Protein AF-A0A536HFQ2-F1 (afdb_monomer_lite)

Secondary structure (DSSP, 8-state):
-----------------HHHHHHSHHHHHHHHIIIIISTT-SB-TTT--B-TTTEEEEESS-HHHHHHTT-GGGGT-GGGEEEEE-STTS--HIIIIISTT-TTEE-TTHHHHTTTTTTT--HHHHHHS-HHHHHHHHSSEESS--HHHHHHHHHHHHHHH-SPPSS-HHHHHHHHHHHHHHHTT-S------

Structure (mmCIF, N/CA/C/O backbone):
data_AF-A0A536HFQ2-F1
#
_entry.id   AF-A0A536HFQ2-F1
#
loop_
_atom_site.group_PDB
_atom_site.id
_atom_site.type_symbol
_atom_site.label_atom_id
_atom_site.label_alt_id
_atom_site.label_comp_id
_atom_site.label_asym_id
_atom_site.label_entity_id
_atom_site.label_seq_id
_atom_site.pdbx_PDB_ins_code
_atom_site.Cartn_x
_atom_site.Cartn_y
_atom_site.Cartn_z
_atom_site.occupancy
_atom_site.B_iso_or_equiv
_atom_site.auth_seq_id
_atom_site.auth_comp_id
_atom_site.auth_asym_id
_atom_site.auth_atom_id
_atom_site.pdbx_PDB_model_num
ATOM 1 N N . MET A 1 1 ? -32.118 34.134 37.165 1.00 41.47 1 MET A N 1
ATOM 2 C CA . MET A 1 1 ? -32.201 33.467 35.851 1.00 41.47 1 MET A CA 1
ATOM 3 C C . MET A 1 1 ? -30.807 33.486 35.253 1.00 41.47 1 MET A C 1
ATOM 5 O O . MET A 1 1 ? -30.397 34.515 34.742 1.00 41.47 1 MET A O 1
ATOM 9 N N . MET A 1 2 ? -30.048 32.407 35.425 1.00 31.78 2 MET A N 1
ATOM 10 C CA . MET A 1 2 ? -28.782 32.203 34.721 1.00 31.78 2 MET A CA 1
ATOM 11 C C . MET A 1 2 ? -29.013 31.012 33.802 1.00 31.78 2 MET A C 1
ATOM 13 O O . MET A 1 2 ? -29.390 29.940 34.273 1.00 31.78 2 MET A O 1
ATOM 17 N N . GLN A 1 3 ? -28.930 31.268 32.500 1.00 33.75 3 GLN A N 1
ATOM 18 C CA . GLN A 1 3 ? -29.026 30.244 31.471 1.00 33.75 3 GLN A CA 1
ATOM 19 C C . GLN A 1 3 ? -27.842 29.293 31.644 1.00 33.75 3 GLN A C 1
ATOM 21 O O . GLN A 1 3 ? -26.706 29.726 31.818 1.00 33.75 3 GLN A O 1
ATOM 26 N N . GLN A 1 4 ? -28.151 28.002 31.681 1.00 29.42 4 GLN A N 1
ATOM 27 C CA . GLN A 1 4 ? -27.173 26.934 31.609 1.00 29.42 4 GLN A CA 1
ATOM 28 C C . GLN A 1 4 ? -26.787 26.794 30.139 1.00 29.42 4 GLN A C 1
ATOM 30 O O . GLN A 1 4 ? -27.598 26.331 29.338 1.00 29.42 4 GLN A O 1
ATOM 35 N N . ASP A 1 5 ? -25.571 27.209 29.792 1.00 29.14 5 ASP A N 1
ATOM 36 C CA . ASP A 1 5 ? -24.943 26.770 28.553 1.00 29.14 5 ASP A CA 1
ATOM 37 C C . ASP A 1 5 ? -24.663 25.273 28.689 1.00 29.14 5 ASP A C 1
ATOM 39 O O . ASP A 1 5 ? -23.811 24.824 29.460 1.00 29.14 5 ASP A O 1
ATOM 43 N N . VAL A 1 6 ? -25.455 24.488 27.966 1.00 34.44 6 VAL A N 1
ATOM 44 C CA . VAL A 1 6 ? -25.192 23.080 27.701 1.00 34.44 6 VAL A CA 1
ATOM 45 C C . VAL A 1 6 ? -23.919 23.005 26.865 1.00 34.44 6 VAL A C 1
ATOM 47 O O . VAL A 1 6 ? -23.933 23.248 25.661 1.00 34.44 6 VAL A O 1
ATOM 50 N N . GLY A 1 7 ? -22.803 22.714 27.534 1.00 26.27 7 GLY A N 1
ATOM 51 C CA . GLY A 1 7 ? -21.534 22.417 26.886 1.00 26.27 7 GLY A CA 1
ATOM 52 C C . GLY A 1 7 ? -21.744 21.355 25.812 1.00 26.27 7 GLY A C 1
ATOM 53 O O . GLY A 1 7 ? -22.148 20.230 26.108 1.00 26.27 7 GLY A O 1
ATOM 54 N N . SER A 1 8 ? -21.504 21.754 24.564 1.00 32.28 8 SER A N 1
ATOM 55 C CA . SER A 1 8 ? -21.368 20.848 23.430 1.00 32.28 8 SER A CA 1
ATOM 56 C C . SER A 1 8 ? -20.369 19.757 23.819 1.00 32.28 8 SER A C 1
ATOM 58 O O . SER A 1 8 ? -19.316 20.104 24.362 1.00 32.28 8 SER A O 1
ATOM 60 N N . PRO A 1 9 ? -20.665 18.464 23.599 1.00 34.16 9 PRO A N 1
ATOM 61 C CA . PRO A 1 9 ? -19.701 17.423 23.893 1.00 34.16 9 PRO A CA 1
ATOM 62 C C . PRO A 1 9 ? -18.449 17.702 23.071 1.00 34.16 9 PRO A C 1
ATOM 64 O O . PRO A 1 9 ? -18.501 17.823 21.845 1.00 34.16 9 PRO A O 1
ATOM 67 N N . ASP A 1 10 ? -17.351 17.855 23.797 1.00 38.34 10 ASP A N 1
ATOM 68 C CA . ASP A 1 10 ? -15.988 17.883 23.307 1.00 38.34 10 ASP A CA 1
ATOM 69 C C . ASP A 1 10 ? -15.744 16.537 22.608 1.00 38.34 10 ASP A C 1
ATOM 71 O O . ASP A 1 10 ? -15.365 15.534 23.218 1.00 38.34 10 ASP A O 1
ATOM 75 N N . ALA A 1 11 ? -16.119 16.466 21.330 1.00 34.16 11 ALA A N 1
ATOM 76 C CA . ALA A 1 11 ? -15.788 15.361 20.454 1.00 34.16 11 ALA A CA 1
ATOM 77 C C . ALA A 1 11 ? -14.288 15.476 20.204 1.00 34.16 11 ALA A C 1
ATOM 79 O O . ALA A 1 11 ? -13.867 16.183 19.291 1.00 34.16 11 ALA A O 1
ATOM 80 N N . GLY A 1 12 ? -13.507 14.857 21.095 1.00 32.22 12 GLY A N 1
ATOM 81 C CA . GLY A 1 12 ? -12.053 14.900 21.105 1.00 32.22 12 GLY A CA 1
ATOM 82 C C . GLY A 1 12 ? -11.495 14.771 19.695 1.00 32.22 12 GLY A C 1
ATOM 83 O O . GLY A 1 12 ? -11.539 13.704 19.086 1.00 32.22 12 GLY A O 1
ATOM 84 N N . THR A 1 13 ? -10.971 15.880 19.184 1.00 32.81 13 THR A N 1
ATOM 85 C CA . THR A 1 13 ? -10.345 16.014 17.870 1.00 32.81 13 THR A CA 1
ATOM 86 C C . THR A 1 13 ? -8.947 15.402 17.879 1.00 32.81 13 THR A C 1
ATOM 88 O O . THR A 1 13 ? -7.997 16.008 17.394 1.00 32.81 13 THR A O 1
ATOM 91 N N . GLY A 1 14 ? -8.809 14.188 18.425 1.00 39.34 14 GLY A N 1
ATOM 92 C CA . GLY A 1 14 ? -7.596 13.369 18.384 1.00 39.34 14 GLY A CA 1
ATOM 93 C C . GLY A 1 14 ? -7.290 12.897 16.962 1.00 39.34 14 GLY A C 1
ATOM 94 O O . GLY A 1 14 ? -7.185 11.705 16.702 1.00 39.34 14 GLY A O 1
ATOM 95 N N . VAL A 1 15 ? -7.211 13.838 16.027 1.00 44.44 15 VAL A N 1
ATOM 96 C CA . VAL A 1 15 ? -6.838 13.638 14.641 1.00 44.44 15 VAL A CA 1
ATOM 97 C C . VAL A 1 15 ? -5.323 13.714 14.631 1.00 44.44 15 VAL A C 1
ATOM 99 O O . VAL A 1 15 ? -4.728 14.785 14.538 1.00 44.44 15 VAL A O 1
ATOM 102 N N . VAL A 1 16 ? -4.692 12.562 14.823 1.00 55.19 16 VAL A N 1
ATOM 103 C CA . VAL A 1 16 ? -3.309 12.377 14.393 1.00 55.19 16 VAL A CA 1
ATOM 104 C C . VAL A 1 16 ? -3.245 12.771 12.914 1.00 55.19 16 VAL A C 1
ATOM 106 O O . VAL A 1 16 ? -3.957 12.207 12.092 1.00 55.19 16 VAL A O 1
ATOM 109 N N . ASP A 1 17 ? -2.473 13.799 12.563 1.00 71.12 17 ASP A N 1
ATOM 110 C CA . ASP A 1 17 ? -2.225 14.073 11.146 1.00 71.12 17 ASP A CA 1
ATOM 111 C C . ASP A 1 17 ? -1.386 12.933 10.531 1.00 71.12 17 ASP A C 1
ATOM 113 O O . ASP A 1 17 ? -0.717 12.178 11.243 1.00 71.12 17 ASP A O 1
ATOM 117 N N . ALA A 1 18 ? -1.445 12.762 9.207 1.00 73.81 18 ALA A N 1
ATOM 118 C CA . ALA A 1 18 ? -0.786 11.648 8.516 1.00 73.81 18 ALA A CA 1
ATOM 119 C C . ALA A 1 18 ? 0.722 11.561 8.814 1.00 73.81 18 ALA A C 1
ATOM 121 O O . ALA A 1 18 ? 1.253 10.471 9.037 1.00 73.81 18 ALA A O 1
ATOM 122 N N . ALA A 1 19 ? 1.400 12.710 8.884 1.00 73.56 19 ALA A N 1
ATOM 123 C CA . ALA A 1 19 ? 2.824 12.783 9.194 1.00 73.56 19 ALA A CA 1
ATOM 124 C C . ALA A 1 19 ? 3.114 12.332 10.636 1.00 73.56 19 ALA A C 1
ATOM 126 O O . ALA A 1 19 ? 4.048 11.564 10.873 1.00 73.56 19 ALA A O 1
ATOM 127 N N . ASN A 1 20 ? 2.280 12.751 11.587 1.00 78.00 20 ASN A N 1
ATOM 128 C CA . ASN A 1 20 ? 2.349 12.355 12.987 1.00 78.00 20 ASN A CA 1
ATOM 129 C C . ASN A 1 20 ? 2.050 10.866 13.167 1.00 78.00 20 ASN A C 1
ATOM 131 O O . ASN A 1 20 ? 2.712 10.215 13.974 1.00 78.00 20 ASN A O 1
ATOM 135 N N . PHE A 1 21 ? 1.118 10.296 12.394 1.00 81.81 21 PHE A N 1
ATOM 136 C CA . PHE A 1 21 ? 0.866 8.857 12.418 1.00 81.81 21 PHE A CA 1
ATOM 137 C C . PHE A 1 21 ? 2.106 8.059 11.998 1.00 81.81 21 PHE A C 1
ATOM 139 O O . PHE A 1 21 ? 2.538 7.192 12.759 1.00 81.81 21 PHE A O 1
ATOM 146 N N . HIS A 1 22 ? 2.725 8.384 10.857 1.00 78.69 22 HIS A N 1
ATOM 147 C CA . HIS A 1 22 ? 3.926 7.689 10.370 1.00 78.69 22 HIS A CA 1
ATOM 148 C C . HIS A 1 22 ? 5.117 7.771 11.336 1.00 78.69 22 HIS A C 1
ATOM 150 O O . HIS A 1 22 ? 5.945 6.866 11.377 1.00 78.69 22 HIS A O 1
ATOM 156 N N . GLN A 1 23 ? 5.209 8.834 12.136 1.00 80.31 23 GLN A N 1
ATOM 157 C CA . GLN A 1 23 ? 6.264 8.988 13.144 1.00 80.31 23 GLN A CA 1
ATOM 158 C C . GLN A 1 23 ? 5.906 8.356 14.500 1.00 80.31 23 GLN A C 1
ATOM 160 O O . GLN A 1 23 ? 6.762 8.253 15.379 1.00 80.31 23 GLN A O 1
ATOM 165 N N . SER A 1 24 ? 4.657 7.930 14.695 1.00 83.81 24 SER A N 1
ATOM 166 C CA . SER A 1 24 ? 4.165 7.429 15.978 1.00 83.81 24 SER A CA 1
ATOM 167 C C . SER A 1 24 ? 4.589 5.985 16.268 1.00 83.81 24 SER A C 1
ATOM 169 O O . SER A 1 24 ? 4.863 5.185 15.372 1.00 83.81 24 SER A O 1
ATOM 171 N N . ASN A 1 25 ? 4.549 5.602 17.547 1.00 86.69 25 ASN A N 1
ATOM 172 C CA . ASN A 1 25 ? 4.734 4.207 17.966 1.00 86.69 25 ASN A CA 1
ATOM 173 C C . ASN A 1 25 ? 3.672 3.260 17.377 1.00 86.69 25 ASN A C 1
ATOM 175 O O . ASN A 1 25 ? 3.951 2.075 17.211 1.00 86.69 25 ASN A O 1
ATOM 179 N N . GLN A 1 26 ? 2.475 3.765 17.056 1.00 89.38 26 GLN A N 1
ATOM 180 C CA . GLN A 1 26 ? 1.408 2.954 16.465 1.00 89.38 26 GLN A CA 1
ATOM 181 C C . GLN A 1 26 ? 1.799 2.473 15.066 1.00 89.38 26 GLN A C 1
ATOM 183 O O . GLN A 1 26 ? 1.593 1.303 14.758 1.00 89.38 26 GLN A O 1
ATOM 188 N N . TRP A 1 27 ? 2.409 3.333 14.240 1.00 93.19 27 TRP A N 1
ATOM 189 C CA . TRP A 1 27 ? 2.866 2.923 12.911 1.00 93.19 27 TRP A CA 1
ATOM 190 C C . TRP A 1 27 ? 3.927 1.825 12.992 1.00 93.19 27 TRP A C 1
ATOM 192 O O . TRP A 1 27 ? 3.773 0.785 12.359 1.00 93.19 27 TRP A O 1
ATOM 202 N N . HIS A 1 28 ? 4.948 2.015 13.831 1.00 93.31 28 HIS A N 1
ATOM 203 C CA . HIS A 1 28 ? 6.005 1.018 14.019 1.00 93.31 28 HIS A CA 1
ATOM 204 C C . HIS A 1 28 ? 5.440 -0.339 14.465 1.00 93.31 28 HIS A C 1
ATOM 206 O O . HIS A 1 28 ? 5.913 -1.388 14.029 1.00 93.31 28 HIS A O 1
ATOM 212 N N . GLU A 1 29 ? 4.411 -0.340 15.319 1.00 94.69 29 GLU A N 1
ATOM 213 C CA . GLU A 1 29 ? 3.730 -1.572 15.710 1.00 94.69 29 GLU A CA 1
ATOM 214 C C . GLU A 1 29 ? 2.957 -2.205 14.544 1.00 94.69 29 GLU A C 1
ATOM 216 O O . GLU A 1 29 ? 3.048 -3.413 14.333 1.00 94.69 29 GLU A O 1
ATOM 221 N N . VAL A 1 30 ? 2.200 -1.413 13.786 1.00 95.75 30 VAL A N 1
ATOM 222 C CA . VAL A 1 30 ? 1.402 -1.887 12.646 1.00 95.75 30 VAL A CA 1
ATOM 223 C C . VAL A 1 30 ? 2.295 -2.474 11.555 1.00 95.75 30 VAL A C 1
ATOM 225 O O . VAL A 1 30 ? 2.030 -3.580 11.082 1.00 95.75 30 VAL A O 1
ATOM 228 N N . GLU A 1 31 ? 3.377 -1.778 11.208 1.00 95.44 31 GLU A N 1
ATOM 229 C CA . GLU A 1 31 ? 4.396 -2.246 10.270 1.00 95.44 31 GLU A CA 1
ATOM 230 C C . GLU A 1 31 ? 5.006 -3.570 10.740 1.00 95.44 31 GLU A C 1
ATOM 232 O O . GLU A 1 31 ? 5.046 -4.540 9.981 1.00 95.44 31 GLU A O 1
ATOM 237 N N . TYR A 1 32 ? 5.407 -3.647 12.014 1.00 94.81 32 TYR A N 1
ATOM 238 C CA . TYR A 1 32 ? 5.958 -4.867 12.596 1.00 94.81 32 TYR A CA 1
ATOM 239 C C . TYR A 1 32 ? 4.963 -6.034 12.541 1.00 94.81 32 TYR A C 1
ATOM 241 O O . TYR A 1 32 ? 5.318 -7.138 12.125 1.00 94.81 32 TYR A O 1
ATOM 249 N N . LEU A 1 33 ? 3.706 -5.807 12.936 1.00 95.44 33 LEU A N 1
ATOM 250 C CA . LEU A 1 33 ? 2.663 -6.832 12.892 1.00 95.44 33 LEU A CA 1
ATOM 251 C C . LEU A 1 33 ? 2.436 -7.330 11.462 1.00 95.44 33 LEU A C 1
ATOM 253 O O . LEU A 1 33 ? 2.347 -8.543 11.260 1.00 95.44 33 LEU A O 1
ATOM 257 N N . TYR A 1 34 ? 2.378 -6.422 10.486 1.00 95.81 34 TYR A N 1
ATOM 258 C CA . TYR A 1 34 ? 2.151 -6.766 9.086 1.00 95.81 34 TYR A CA 1
ATOM 259 C C . TYR A 1 34 ? 3.332 -7.534 8.481 1.00 95.81 34 TYR A C 1
ATOM 261 O O . TYR A 1 34 ? 3.130 -8.630 7.973 1.00 95.81 34 TYR A O 1
ATOM 269 N N . LEU A 1 35 ? 4.559 -7.010 8.563 1.00 94.94 35 LEU A N 1
ATOM 270 C CA . LEU A 1 35 ? 5.721 -7.610 7.895 1.00 94.94 35 LEU A CA 1
ATOM 271 C C . LEU A 1 35 ? 6.285 -8.836 8.615 1.00 94.94 35 LEU A C 1
ATOM 273 O O . LEU A 1 35 ? 6.935 -9.660 7.979 1.00 94.94 35 LEU A O 1
ATOM 277 N N . HIS A 1 36 ? 6.123 -8.939 9.938 1.00 92.44 36 HIS A N 1
ATOM 278 C CA . HIS A 1 36 ? 6.890 -9.908 10.733 1.00 92.44 36 HIS A CA 1
ATOM 279 C C . HIS A 1 36 ? 6.046 -10.884 11.545 1.00 92.44 36 HIS A C 1
ATOM 281 O O . HIS A 1 36 ? 6.582 -11.883 12.029 1.00 92.44 36 HIS A O 1
ATOM 287 N N . VAL A 1 37 ? 4.748 -10.626 11.715 1.00 91.31 37 VAL A N 1
ATOM 288 C CA . VAL A 1 37 ? 3.874 -11.501 12.511 1.00 91.31 37 VAL A CA 1
ATOM 289 C C . VAL A 1 37 ? 2.758 -12.109 11.666 1.00 91.31 37 VAL A C 1
ATOM 291 O O . VAL A 1 37 ? 2.415 -13.281 11.846 1.00 91.31 37 VAL A O 1
ATOM 294 N N . MET A 1 38 ? 2.196 -11.353 10.724 1.00 91.06 38 MET A N 1
ATOM 295 C CA . MET A 1 38 ? 1.303 -11.906 9.713 1.00 91.06 38 MET A CA 1
ATOM 296 C C . MET A 1 38 ? 2.096 -12.772 8.726 1.00 91.06 38 MET A C 1
ATOM 298 O O . MET A 1 38 ? 3.216 -12.448 8.343 1.00 91.06 38 MET A O 1
ATOM 302 N N . LYS A 1 39 ? 1.517 -13.910 8.330 1.00 86.62 39 LYS A N 1
ATOM 303 C CA . LYS A 1 39 ? 2.146 -14.815 7.359 1.00 86.62 39 LYS A CA 1
ATOM 304 C C . LYS A 1 39 ? 2.128 -14.192 5.966 1.00 86.62 39 LYS A C 1
ATOM 306 O O . LYS A 1 39 ? 1.169 -13.509 5.631 1.00 86.62 39 LYS A O 1
ATOM 311 N N . ASP A 1 40 ? 3.138 -14.515 5.164 1.00 89.06 40 ASP A N 1
ATOM 312 C CA . ASP A 1 40 ? 3.201 -14.212 3.730 1.00 89.06 40 ASP A CA 1
ATOM 313 C C . ASP A 1 40 ? 3.283 -12.711 3.375 1.00 89.06 40 ASP A C 1
ATOM 315 O O . ASP A 1 40 ? 2.792 -12.294 2.324 1.00 89.06 40 ASP A O 1
ATOM 319 N N . HIS A 1 41 ? 3.940 -11.909 4.222 1.00 93.56 41 HIS A N 1
ATOM 320 C CA . HIS A 1 41 ? 4.134 -10.464 4.016 1.00 93.56 41 HIS A CA 1
ATOM 321 C C . HIS A 1 41 ? 5.591 -9.985 4.177 1.00 93.56 41 HIS A C 1
ATOM 323 O O . HIS A 1 41 ? 5.875 -8.808 3.966 1.00 93.56 41 HIS A O 1
ATOM 329 N N . ASP A 1 42 ? 6.534 -10.873 4.496 1.00 94.56 42 ASP A N 1
ATOM 330 C CA . ASP A 1 42 ? 7.958 -10.565 4.722 1.00 94.56 42 ASP A CA 1
ATOM 331 C C . ASP A 1 42 ? 8.795 -10.499 3.427 1.00 94.56 42 ASP A C 1
ATOM 333 O O . ASP A 1 42 ? 10.031 -10.538 3.447 1.00 94.56 42 ASP A O 1
ATOM 337 N N . TYR A 1 43 ? 8.122 -10.380 2.283 1.00 96.44 43 TYR A N 1
ATOM 338 C CA . TYR A 1 43 ? 8.720 -10.296 0.958 1.00 96.44 43 TYR A CA 1
ATOM 339 C C . TYR A 1 43 ? 8.045 -9.219 0.111 1.00 96.44 43 TYR A C 1
ATOM 341 O O . TYR A 1 43 ? 6.875 -8.887 0.299 1.00 96.44 43 TYR A O 1
ATOM 349 N N . CYS A 1 44 ? 8.764 -8.695 -0.877 1.00 97.12 44 CYS A N 1
ATOM 350 C CA . CYS A 1 44 ? 8.183 -7.823 -1.886 1.00 97.12 44 CYS A CA 1
ATOM 351 C C . CYS A 1 44 ? 7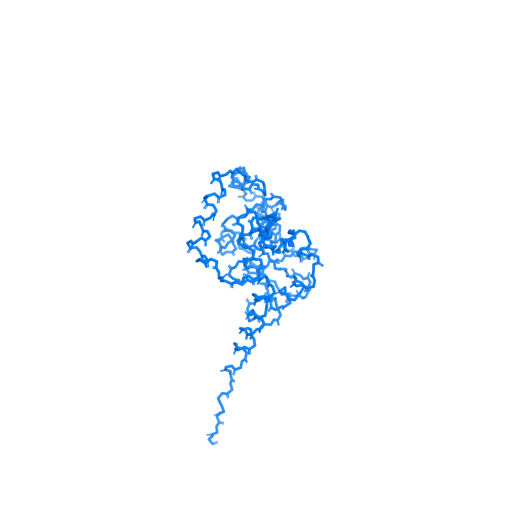.284 -8.623 -2.830 1.00 97.12 44 CYS A C 1
ATOM 353 O O . CYS A 1 44 ? 7.772 -9.479 -3.567 1.00 97.12 44 CYS A O 1
ATOM 355 N N . VAL A 1 45 ? 5.995 -8.294 -2.897 1.00 96.31 45 VAL A N 1
ATOM 356 C CA . VAL A 1 45 ? 5.034 -9.036 -3.733 1.00 96.31 45 VAL A CA 1
ATOM 357 C C . VAL A 1 45 ? 5.331 -8.977 -5.238 1.00 96.31 45 VAL A C 1
ATOM 359 O O . VAL A 1 45 ? 4.888 -9.844 -5.988 1.00 96.31 45 VAL A O 1
ATOM 362 N N . ALA A 1 46 ? 6.088 -7.974 -5.692 1.00 95.69 46 ALA A N 1
ATOM 363 C CA . ALA A 1 46 ? 6.411 -7.785 -7.104 1.00 95.69 46 ALA A CA 1
ATOM 364 C C . ALA A 1 46 ? 7.599 -8.640 -7.576 1.00 95.69 46 ALA A C 1
ATOM 366 O O . ALA A 1 46 ? 7.642 -9.039 -8.739 1.00 95.69 46 ALA A O 1
ATOM 367 N N . CYS A 1 47 ? 8.573 -8.929 -6.706 1.00 95.56 47 CYS A N 1
ATOM 368 C CA . CYS A 1 47 ? 9.806 -9.635 -7.089 1.00 95.56 47 CYS A CA 1
ATOM 369 C C . CYS A 1 47 ? 10.234 -10.761 -6.143 1.00 95.56 47 CYS A C 1
ATOM 371 O O . CYS A 1 47 ? 11.249 -11.405 -6.390 1.00 95.56 47 CYS A O 1
ATOM 373 N N . ASN A 1 48 ? 9.460 -11.024 -5.091 1.00 95.62 48 ASN A N 1
ATOM 374 C CA . ASN A 1 48 ? 9.742 -11.998 -4.036 1.00 95.62 48 ASN A CA 1
ATOM 375 C C . ASN A 1 48 ? 11.029 -11.730 -3.238 1.00 95.62 48 ASN A C 1
ATOM 377 O O . ASN A 1 48 ? 11.517 -12.627 -2.554 1.00 95.62 48 ASN A O 1
ATOM 381 N N . LEU A 1 49 ? 11.590 -10.516 -3.308 1.00 95.81 49 LEU A N 1
ATOM 382 C CA . LEU A 1 49 ? 12.744 -10.144 -2.491 1.00 95.81 49 LEU A CA 1
ATOM 383 C C . LEU A 1 49 ? 12.368 -10.217 -1.009 1.00 95.81 49 LEU A C 1
ATOM 385 O O . LEU A 1 49 ? 11.431 -9.546 -0.588 1.00 95.81 49 LEU A O 1
ATOM 389 N N . THR A 1 50 ? 13.129 -10.981 -0.233 1.00 94.62 50 THR A N 1
ATOM 390 C CA . THR A 1 50 ? 13.040 -11.045 1.231 1.00 94.62 50 THR A CA 1
ATOM 391 C C . THR A 1 50 ? 14.206 -10.301 1.862 1.00 94.62 50 THR A C 1
ATOM 393 O O . THR A 1 50 ? 15.312 -10.305 1.319 1.00 94.62 50 THR A O 1
ATOM 396 N N . GLY A 1 51 ? 14.011 -9.774 3.062 1.00 88.00 51 GLY A N 1
ATOM 397 C CA . GLY A 1 51 ? 15.107 -9.256 3.870 1.00 88.00 51 GLY A CA 1
ATOM 398 C C . GLY A 1 51 ? 14.645 -8.154 4.797 1.00 88.00 51 GLY A C 1
ATOM 399 O O . GLY A 1 51 ? 13.843 -7.300 4.417 1.00 88.00 51 GLY A O 1
ATOM 400 N N . LYS A 1 52 ? 15.182 -8.170 6.017 1.00 83.31 52 LYS A N 1
ATOM 401 C CA . LYS A 1 52 ? 14.964 -7.084 6.965 1.00 83.31 52 LYS A CA 1
ATOM 402 C C . LYS A 1 52 ? 15.467 -5.777 6.345 1.00 83.31 52 LYS A C 1
ATOM 404 O O .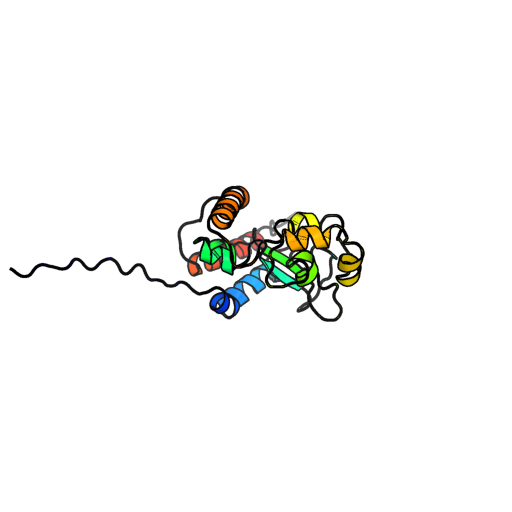 LYS A 1 52 ? 16.529 -5.771 5.728 1.00 83.31 52 LYS A O 1
ATOM 409 N N . ASP A 1 53 ? 14.682 -4.715 6.482 1.00 87.56 53 ASP A N 1
ATOM 410 C CA . ASP A 1 53 ? 14.972 -3.367 5.976 1.00 87.56 53 ASP A CA 1
ATOM 411 C C . ASP A 1 53 ? 14.988 -3.228 4.434 1.00 87.56 53 ASP A C 1
ATOM 413 O O . ASP A 1 53 ? 15.167 -2.124 3.927 1.00 87.56 53 ASP A O 1
ATOM 417 N N . LEU A 1 54 ? 14.759 -4.313 3.677 1.00 94.50 54 LEU A N 1
ATOM 418 C CA . LEU A 1 54 ? 14.626 -4.281 2.209 1.00 94.50 54 LEU A CA 1
ATOM 419 C C . LEU A 1 54 ? 13.170 -4.229 1.744 1.00 94.50 54 LEU A C 1
ATOM 421 O O . LEU A 1 54 ? 12.904 -3.843 0.607 1.00 94.50 54 LEU A O 1
ATOM 425 N N . VAL A 1 55 ? 12.245 -4.664 2.600 1.00 97.06 55 VAL A N 1
ATOM 426 C CA . VAL A 1 55 ? 10.804 -4.724 2.349 1.00 97.06 55 VAL A CA 1
ATOM 427 C C . VAL A 1 55 ? 10.113 -3.754 3.295 1.00 97.06 55 VAL A C 1
ATOM 429 O O . VAL A 1 55 ? 10.391 -3.754 4.491 1.00 97.06 55 VAL A O 1
ATOM 432 N N . GLN A 1 56 ? 9.214 -2.945 2.750 1.00 95.50 56 GLN A N 1
ATOM 433 C CA . GLN A 1 56 ? 8.430 -1.952 3.470 1.00 95.50 56 GLN A CA 1
ATOM 434 C C . GLN A 1 56 ? 6.940 -2.179 3.238 1.00 95.50 56 GLN A C 1
ATOM 436 O O . GLN A 1 56 ? 6.530 -2.771 2.234 1.00 95.50 56 GLN A O 1
ATOM 441 N N . VAL A 1 57 ? 6.127 -1.674 4.162 1.00 96.38 57 VAL A N 1
ATOM 442 C CA . VAL A 1 57 ? 4.680 -1.585 3.968 1.00 96.38 57 VAL A CA 1
ATOM 443 C C . VAL A 1 57 ? 4.364 -0.347 3.141 1.00 96.38 57 VAL A C 1
ATOM 445 O O . VAL A 1 57 ? 4.695 0.770 3.528 1.00 96.38 57 VAL A O 1
ATOM 448 N N . HIS A 1 58 ? 3.681 -0.553 2.023 1.00 96.38 58 HIS A N 1
ATOM 449 C CA . HIS A 1 58 ? 3.054 0.500 1.242 1.00 96.38 58 HIS A CA 1
ATOM 450 C C . HIS A 1 58 ? 1.547 0.489 1.501 1.00 96.38 58 HIS A C 1
ATOM 452 O O . HIS A 1 58 ? 0.909 -0.569 1.440 1.00 96.38 58 HIS A O 1
ATOM 458 N N . HIS A 1 59 ? 0.956 1.652 1.766 1.00 95.00 59 HIS A N 1
ATOM 459 C CA . HIS A 1 59 ? -0.497 1.780 1.823 1.00 95.00 59 HIS A CA 1
ATOM 460 C C . HIS A 1 59 ? -1.076 1.900 0.416 1.00 95.00 59 HIS A C 1
ATOM 462 O O . HIS A 1 59 ? -0.691 2.785 -0.337 1.00 95.00 59 HIS A O 1
ATOM 468 N N . ILE A 1 60 ? -2.039 1.041 0.081 1.00 94.44 60 ILE A N 1
ATOM 469 C CA . ILE A 1 60 ? -2.732 1.073 -1.213 1.00 94.44 60 ILE A CA 1
ATOM 470 C C . ILE A 1 60 ? -3.502 2.382 -1.357 1.00 94.44 60 ILE A C 1
ATOM 472 O O . ILE A 1 60 ? -3.347 3.057 -2.356 1.00 94.44 60 ILE A O 1
ATOM 476 N N . VAL A 1 61 ? -4.311 2.764 -0.373 1.00 91.69 61 VAL A N 1
ATOM 477 C CA . VAL A 1 61 ? -4.860 4.115 -0.242 1.00 91.69 61 VAL A CA 1
ATOM 478 C C . VAL A 1 61 ? -3.930 4.897 0.687 1.00 91.69 61 VAL A C 1
ATOM 480 O O . VAL A 1 61 ? -3.823 4.507 1.854 1.00 91.69 61 VAL A O 1
ATOM 483 N N . PRO A 1 62 ? -3.289 5.983 0.215 1.00 90.50 62 PRO A N 1
ATOM 484 C CA . PRO A 1 62 ? -2.391 6.807 1.018 1.00 90.50 62 PRO A CA 1
ATOM 485 C C . PRO A 1 62 ? -2.995 7.270 2.343 1.00 90.50 62 PRO A C 1
ATOM 487 O O . PRO A 1 62 ? -4.196 7.541 2.449 1.00 90.50 62 PRO A O 1
ATOM 490 N N . VAL A 1 63 ? -2.147 7.402 3.359 1.00 90.06 63 VAL A N 1
ATOM 491 C CA . VAL A 1 63 ? -2.564 7.756 4.720 1.00 90.06 63 VAL A CA 1
ATOM 492 C C . VAL A 1 63 ? -3.214 9.145 4.754 1.00 90.06 63 VAL A C 1
ATOM 494 O O . VAL A 1 63 ? -4.258 9.316 5.380 1.00 90.06 63 VAL A O 1
ATOM 497 N N . GLU A 1 64 ? -2.684 10.118 4.012 1.00 86.25 64 GLU A N 1
ATOM 498 C CA . GLU A 1 64 ? -3.255 11.465 3.884 1.00 86.25 64 GLU A CA 1
ATOM 499 C C . GLU A 1 64 ? -4.701 11.431 3.386 1.00 86.25 64 GLU A C 1
ATOM 501 O O . GLU A 1 64 ? -5.550 12.166 3.892 1.00 86.25 64 GLU A O 1
ATOM 506 N N . PHE A 1 65 ? -5.002 10.552 2.426 1.00 86.88 65 PHE A N 1
ATOM 507 C CA . PHE A 1 65 ? -6.361 10.384 1.922 1.00 86.88 65 PHE A CA 1
ATOM 508 C C . PHE A 1 65 ? -7.273 9.762 2.960 1.00 86.88 65 PHE A C 1
ATOM 510 O O . PHE A 1 65 ? -8.387 10.246 3.133 1.00 86.88 65 PHE A O 1
ATOM 517 N N . CYS A 1 66 ? -6.788 8.746 3.675 1.00 90.12 66 CYS A N 1
ATOM 518 C CA . CYS A 1 66 ? -7.536 8.107 4.751 1.00 90.12 66 CYS A CA 1
ATOM 519 C C . CYS A 1 66 ? -8.002 9.143 5.786 1.00 90.12 66 CYS A C 1
ATOM 521 O O . CYS A 1 66 ? -9.171 9.139 6.156 1.00 90.12 66 CYS A O 1
ATOM 523 N N . TYR A 1 67 ? -7.142 10.082 6.193 1.00 86.56 67 TYR A N 1
ATOM 524 C CA . TYR A 1 67 ? -7.540 11.176 7.091 1.00 86.56 67 TYR A CA 1
ATOM 525 C C . TYR A 1 67 ? -8.470 12.195 6.419 1.00 86.56 67 TYR A C 1
ATOM 527 O O . TYR A 1 67 ? -9.463 12.607 7.016 1.00 86.56 67 TYR A O 1
ATOM 535 N N . ALA A 1 68 ? -8.194 12.586 5.171 1.00 83.06 68 ALA A N 1
ATOM 536 C CA . ALA A 1 68 ? -8.976 13.602 4.463 1.00 83.06 68 ALA A CA 1
ATOM 537 C C . ALA A 1 68 ? -10.455 13.223 4.261 1.00 83.06 68 ALA A C 1
ATOM 539 O O . ALA A 1 68 ? -11.299 14.113 4.141 1.00 83.06 68 ALA A O 1
ATOM 540 N N . ILE A 1 69 ? -10.762 11.925 4.225 1.00 84.94 69 ILE A N 1
ATOM 541 C CA . ILE A 1 69 ? -12.120 11.387 4.046 1.00 84.94 69 ILE A CA 1
ATOM 542 C C . ILE A 1 69 ? -12.683 10.727 5.320 1.00 84.94 69 ILE A C 1
ATOM 544 O O . ILE A 1 69 ? -13.734 10.090 5.288 1.00 84.94 69 ILE A O 1
ATOM 548 N N . GLY A 1 70 ? -11.990 10.843 6.458 1.00 87.75 70 GLY A N 1
ATOM 549 C CA . GLY A 1 70 ? -12.445 10.285 7.736 1.00 87.75 70 GLY A CA 1
ATOM 550 C C . GLY A 1 70 ? -12.457 8.751 7.791 1.00 87.75 70 GLY A C 1
ATOM 551 O O . GLY A 1 70 ? -13.325 8.160 8.438 1.00 87.75 70 GLY A O 1
ATOM 552 N N . ARG A 1 71 ? -11.520 8.098 7.099 1.00 93.00 71 ARG A N 1
ATOM 553 C CA . ARG A 1 71 ? -11.289 6.644 7.025 1.00 93.00 71 ARG A CA 1
ATOM 554 C C . ARG A 1 71 ? -9.946 6.245 7.638 1.00 93.00 71 ARG A C 1
ATOM 556 O O . ARG A 1 71 ? -9.194 5.449 7.083 1.00 93.00 71 ARG A O 1
ATOM 563 N N . GLU A 1 72 ? -9.638 6.783 8.812 1.00 92.19 72 GLU A N 1
ATOM 564 C CA . GLU A 1 72 ? -8.389 6.535 9.544 1.00 92.19 72 GLU A CA 1
ATOM 565 C C . GLU A 1 72 ? -8.184 5.046 9.875 1.00 92.19 72 GLU A C 1
ATOM 567 O O . GLU A 1 72 ? -7.052 4.598 10.045 1.00 92.19 72 GLU A O 1
ATOM 572 N N . ASP A 1 73 ? -9.258 4.249 9.886 1.00 94.69 73 ASP A N 1
ATOM 573 C CA . ASP A 1 73 ? -9.216 2.790 10.026 1.00 94.69 73 ASP A CA 1
ATOM 574 C C . ASP A 1 73 ? -8.366 2.118 8.947 1.00 94.69 73 ASP A C 1
ATOM 576 O O . ASP A 1 73 ? -7.708 1.109 9.203 1.00 94.69 73 ASP A O 1
ATOM 580 N N . LEU A 1 74 ? -8.315 2.705 7.750 1.00 95.38 74 LEU A N 1
ATOM 581 C CA . LEU A 1 74 ? -7.530 2.187 6.637 1.00 95.38 74 LEU A CA 1
ATOM 582 C C . LEU A 1 74 ? -6.020 2.363 6.827 1.00 95.38 74 LEU A C 1
ATOM 584 O O . LEU A 1 74 ? -5.251 1.665 6.167 1.00 95.38 74 LEU A O 1
ATOM 588 N N . THR A 1 75 ? -5.576 3.222 7.749 1.00 94.75 75 THR A N 1
ATOM 589 C CA . THR A 1 75 ? -4.142 3.385 8.054 1.00 94.75 75 THR A CA 1
ATOM 590 C C . THR A 1 75 ? -3.563 2.163 8.777 1.00 94.75 75 THR A C 1
ATOM 592 O O . THR A 1 75 ? -2.360 1.912 8.697 1.00 94.75 75 THR A O 1
ATOM 595 N N . VAL A 1 76 ? -4.425 1.358 9.415 1.00 95.44 76 VAL A N 1
ATOM 596 C CA . VAL A 1 76 ? -4.060 0.135 10.154 1.00 95.44 76 VAL A CA 1
ATOM 597 C C . VAL A 1 76 ? -4.720 -1.129 9.601 1.00 95.44 76 VAL A C 1
ATOM 599 O O . VAL A 1 76 ? -4.484 -2.226 10.105 1.00 95.44 76 VAL A O 1
ATOM 602 N N . ASN A 1 77 ? -5.546 -1.005 8.559 1.00 95.19 77 ASN A N 1
ATOM 603 C CA . ASN A 1 77 ? -6.224 -2.133 7.931 1.00 95.19 77 ASN A CA 1
ATOM 604 C C . ASN A 1 77 ? -5.267 -2.894 6.993 1.00 95.19 77 ASN A C 1
ATOM 606 O O . ASN A 1 77 ? -4.867 -2.340 5.968 1.00 95.19 77 ASN A O 1
ATOM 610 N N . PRO A 1 78 ? -4.974 -4.188 7.237 1.00 94.88 78 PRO A N 1
ATOM 611 C CA . PRO A 1 78 ? -4.071 -4.955 6.378 1.00 94.88 78 PRO A CA 1
ATOM 612 C C . PRO A 1 78 ? -4.537 -5.104 4.925 1.00 94.88 78 PRO A C 1
ATOM 614 O O . PRO A 1 78 ? -3.722 -5.361 4.045 1.00 94.88 78 PRO A O 1
ATOM 617 N N . LEU A 1 79 ? -5.837 -4.947 4.637 1.00 93.88 79 LEU A N 1
ATOM 618 C CA . LEU A 1 79 ? -6.346 -4.972 3.258 1.00 93.88 79 LEU A CA 1
ATOM 619 C C . LEU A 1 79 ? -5.893 -3.757 2.441 1.00 93.88 79 LEU A C 1
ATOM 621 O O . LEU A 1 79 ? -5.876 -3.828 1.204 1.00 93.88 79 LEU A O 1
ATOM 625 N N . ASN A 1 80 ? -5.558 -2.667 3.138 1.00 96.25 80 ASN A N 1
ATOM 626 C CA . ASN A 1 80 ? -5.023 -1.430 2.592 1.00 96.25 80 ASN A CA 1
ATOM 627 C C . ASN A 1 80 ? -3.484 -1.407 2.596 1.00 96.25 80 ASN A C 1
ATOM 629 O O . ASN A 1 80 ? -2.888 -0.364 2.367 1.00 96.25 80 ASN A O 1
ATOM 633 N N . MET A 1 81 ? -2.827 -2.541 2.838 1.00 96.62 81 MET A N 1
ATOM 634 C CA . MET A 1 81 ? -1.370 -2.653 2.866 1.00 96.62 81 MET A CA 1
ATOM 635 C C . MET A 1 81 ? -0.865 -3.642 1.818 1.00 96.62 81 MET A C 1
ATOM 637 O O . MET A 1 81 ? -1.530 -4.634 1.500 1.00 96.62 81 MET A O 1
ATOM 641 N N . ILE A 1 82 ? 0.332 -3.383 1.302 1.00 96.81 82 ILE A N 1
ATOM 642 C CA . ILE A 1 82 ? 1.056 -4.266 0.390 1.00 96.81 82 ILE A CA 1
ATOM 643 C C . ILE A 1 82 ? 2.562 -4.167 0.656 1.00 96.81 82 ILE A C 1
ATOM 645 O O . ILE A 1 82 ? 3.082 -3.077 0.872 1.00 96.81 82 ILE A O 1
ATOM 649 N N . SER A 1 83 ? 3.275 -5.294 0.666 1.00 97.31 83 SER A N 1
ATOM 650 C CA . SER A 1 83 ? 4.717 -5.324 0.933 1.00 97.31 83 SER A CA 1
ATOM 651 C C . SER A 1 83 ? 5.528 -5.109 -0.350 1.00 97.31 83 SER A C 1
ATOM 653 O O . SER A 1 83 ? 5.450 -5.895 -1.298 1.00 97.31 83 SER A O 1
ATOM 655 N N . LEU A 1 84 ? 6.332 -4.045 -0.401 1.00 97.44 84 LEU A N 1
ATOM 656 C CA . LEU A 1 84 ? 7.139 -3.666 -1.569 1.00 97.44 84 LEU A CA 1
ATOM 657 C C . LEU A 1 84 ? 8.599 -3.433 -1.178 1.00 97.44 84 LEU A C 1
ATOM 659 O O . LEU A 1 84 ? 8.884 -3.026 -0.056 1.00 97.44 84 LEU A O 1
ATOM 663 N N . CYS A 1 85 ? 9.538 -3.711 -2.089 1.00 97.06 85 CYS A N 1
ATOM 664 C CA . CYS A 1 85 ? 10.949 -3.448 -1.820 1.00 97.06 85 CYS A CA 1
ATOM 665 C C . CYS A 1 85 ? 11.305 -1.977 -2.049 1.00 97.06 85 CYS A C 1
ATOM 667 O O . CYS A 1 85 ? 10.759 -1.350 -2.960 1.00 97.06 85 CYS A O 1
ATOM 669 N N . GLN A 1 86 ? 12.228 -1.451 -1.245 1.00 95.25 86 GLN A N 1
ATOM 670 C CA . GLN A 1 86 ? 12.738 -0.087 -1.386 1.00 95.25 86 GLN A CA 1
ATOM 671 C C . GLN A 1 86 ? 14.228 -0.015 -1.050 1.00 95.25 86 GLN A C 1
ATOM 673 O O . GLN A 1 86 ? 14.711 -0.705 -0.152 1.00 95.25 86 GLN A O 1
ATOM 678 N N . GLY A 1 87 ? 14.943 0.879 -1.735 1.00 91.38 87 GLY A N 1
ATOM 679 C CA . GLY A 1 87 ? 16.304 1.265 -1.371 1.00 91.38 87 GLY A CA 1
ATOM 680 C C . GLY A 1 87 ? 17.408 0.505 -2.105 1.00 91.38 87 GLY A C 1
ATOM 681 O O . GLY A 1 87 ? 17.184 -0.228 -3.072 1.00 91.38 87 GLY A O 1
ATOM 682 N N . VAL A 1 88 ? 18.646 0.733 -1.660 1.00 89.31 88 VAL A N 1
ATOM 683 C CA . VAL A 1 88 ? 19.861 0.267 -2.344 1.00 89.31 88 VAL A CA 1
ATOM 684 C C . VAL A 1 88 ? 19.907 -1.260 -2.408 1.00 89.31 88 VAL A C 1
ATOM 686 O O . VAL A 1 88 ? 19.725 -1.941 -1.405 1.00 89.31 88 VAL A O 1
ATOM 689 N N . GLY A 1 89 ? 20.201 -1.797 -3.594 1.00 89.19 89 GLY A N 1
ATOM 690 C CA . GLY A 1 89 ? 20.260 -3.244 -3.826 1.00 89.19 89 GLY A CA 1
ATOM 691 C C . GLY A 1 89 ? 18.896 -3.896 -4.069 1.00 89.19 89 GLY A C 1
ATOM 692 O O . GLY A 1 89 ? 18.828 -5.117 -4.193 1.00 89.19 89 GLY A O 1
ATOM 693 N N . THR A 1 90 ? 17.826 -3.104 -4.168 1.00 95.06 90 THR A N 1
ATOM 694 C CA . THR A 1 90 ? 16.478 -3.575 -4.507 1.00 95.06 90 THR A CA 1
ATOM 695 C C . THR A 1 90 ? 16.051 -3.100 -5.902 1.00 95.06 90 THR A C 1
ATOM 697 O O . THR A 1 90 ? 16.790 -2.406 -6.598 1.00 95.06 90 THR A O 1
ATOM 700 N N . SER A 1 91 ? 14.849 -3.494 -6.327 1.00 94.12 91 SER A N 1
ATOM 701 C CA . SER A 1 91 ? 14.211 -2.992 -7.553 1.00 94.12 91 SER A CA 1
ATOM 702 C C . SER A 1 91 ? 13.368 -1.732 -7.333 1.00 94.12 91 SER A C 1
ATOM 704 O O . SER A 1 91 ? 12.796 -1.235 -8.300 1.00 94.12 91 SER A O 1
ATOM 706 N N . ASP A 1 92 ? 13.305 -1.233 -6.095 1.00 94.50 92 ASP A N 1
ATOM 707 C CA . ASP A 1 92 ? 12.616 -0.001 -5.701 1.00 94.50 92 ASP A CA 1
ATOM 708 C C . ASP A 1 92 ? 11.125 0.031 -6.086 1.00 94.50 92 ASP A C 1
ATOM 710 O O . ASP A 1 92 ? 10.567 1.039 -6.523 1.00 94.50 92 ASP A O 1
ATOM 714 N N . HIS A 1 93 ? 10.464 -1.123 -5.940 1.00 95.25 93 HIS A N 1
ATOM 715 C CA . HIS A 1 93 ? 9.052 -1.307 -6.278 1.00 95.25 93 HIS A CA 1
ATOM 716 C C . HIS A 1 93 ? 8.118 -0.427 -5.454 1.00 95.25 93 HIS A C 1
ATOM 718 O O . HIS A 1 93 ? 7.037 -0.108 -5.940 1.00 95.25 93 HIS A O 1
ATOM 724 N N . HIS A 1 94 ? 8.507 -0.029 -4.242 1.00 95.69 94 HIS A N 1
ATOM 725 C CA . HIS A 1 94 ? 7.712 0.898 -3.441 1.00 95.69 94 HIS A CA 1
ATOM 726 C C . HIS A 1 94 ? 7.519 2.221 -4.194 1.00 95.69 94 HIS A C 1
ATOM 728 O O . HIS A 1 94 ? 6.387 2.640 -4.434 1.00 95.69 94 HIS A O 1
ATOM 734 N N . GLU A 1 95 ? 8.605 2.823 -4.676 1.00 92.00 95 GLU A N 1
ATOM 735 C CA . GLU A 1 95 ? 8.526 4.060 -5.446 1.00 92.00 95 GLU A CA 1
ATOM 736 C C . GLU A 1 95 ? 7.943 3.814 -6.847 1.00 92.00 95 GLU A C 1
ATOM 738 O O . GLU A 1 95 ? 7.019 4.508 -7.270 1.00 92.00 95 GLU A O 1
ATOM 743 N N . ALA A 1 96 ? 8.439 2.803 -7.568 1.00 90.44 96 ALA A N 1
ATOM 744 C CA . ALA A 1 96 ? 8.072 2.577 -8.967 1.00 90.44 96 ALA A CA 1
ATOM 745 C C . ALA A 1 96 ? 6.615 2.120 -9.155 1.00 90.44 96 ALA A C 1
ATOM 747 O O . ALA A 1 96 ? 5.937 2.588 -10.067 1.00 90.44 96 ALA A O 1
ATOM 748 N N . LEU A 1 97 ? 6.130 1.207 -8.305 1.00 91.38 97 LEU A N 1
ATOM 749 C CA . LEU A 1 97 ? 4.785 0.629 -8.410 1.00 91.38 97 LEU A CA 1
ATOM 750 C C . LEU A 1 97 ? 3.800 1.302 -7.462 1.00 91.38 97 LEU A C 1
ATOM 752 O O . LEU A 1 97 ? 2.678 1.578 -7.873 1.00 91.38 97 LEU A O 1
ATOM 756 N N . GLY A 1 98 ? 4.192 1.565 -6.215 1.00 92.00 98 GLY A N 1
ATOM 757 C CA . GLY A 1 98 ? 3.302 2.202 -5.241 1.00 92.00 98 GLY A CA 1
ATOM 758 C C . GLY A 1 98 ? 3.038 3.672 -5.563 1.00 92.00 98 GLY A C 1
ATOM 759 O O . GLY A 1 98 ? 1.900 4.138 -5.527 1.00 92.00 98 GLY A O 1
ATOM 760 N N . HIS A 1 99 ? 4.092 4.383 -5.966 1.00 89.88 99 HIS A N 1
ATOM 761 C CA . HIS A 1 99 ? 4.072 5.831 -6.169 1.00 89.88 99 HIS A CA 1
ATOM 762 C C . HIS A 1 99 ? 4.267 6.270 -7.630 1.00 89.88 99 HIS A C 1
ATOM 764 O O . HIS A 1 99 ? 4.387 7.460 -7.908 1.00 89.88 99 HIS A O 1
ATOM 770 N N . LEU A 1 100 ? 4.315 5.338 -8.590 1.00 87.81 100 LEU A N 1
ATOM 771 C CA . LEU A 1 100 ? 4.555 5.636 -10.013 1.00 87.81 100 LEU A CA 1
ATOM 772 C C . LEU A 1 100 ? 5.798 6.520 -10.252 1.00 87.81 100 LEU A C 1
ATOM 774 O O . LEU A 1 100 ? 5.804 7.355 -11.156 1.00 87.81 100 LEU A O 1
ATOM 778 N N . GLY A 1 101 ? 6.848 6.348 -9.444 1.00 85.69 101 GLY A N 1
ATOM 779 C CA . GLY A 1 101 ? 8.095 7.116 -9.526 1.00 85.69 101 GLY A CA 1
ATOM 780 C C . GLY A 1 101 ? 8.066 8.485 -8.835 1.00 85.69 101 GLY A C 1
ATOM 781 O O . GLY A 1 101 ? 8.988 9.275 -9.022 1.00 85.69 101 GLY A O 1
ATOM 782 N N . ASN A 1 102 ? 7.014 8.817 -8.076 1.00 84.69 102 ASN A N 1
ATOM 783 C CA . ASN A 1 102 ? 6.934 10.064 -7.314 1.00 84.69 102 ASN A CA 1
ATOM 784 C C . ASN A 1 102 ? 6.077 9.895 -6.055 1.00 84.69 102 ASN A C 1
ATOM 786 O O . ASN A 1 102 ? 4.865 9.734 -6.151 1.00 84.69 102 ASN A O 1
ATOM 790 N N . PHE A 1 103 ? 6.675 10.035 -4.871 1.00 84.75 103 PHE A N 1
ATOM 791 C CA . PHE A 1 103 ? 5.988 9.887 -3.578 1.00 84.75 103 PHE A CA 1
ATOM 792 C C . PHE A 1 103 ? 4.757 10.792 -3.374 1.00 84.75 103 PHE A C 1
ATOM 794 O O . PHE A 1 103 ? 3.945 10.525 -2.494 1.00 84.75 103 PHE A O 1
ATOM 801 N N . HIS A 1 104 ? 4.573 11.835 -4.189 1.00 82.62 104 HIS A N 1
ATOM 802 C CA . HIS A 1 104 ? 3.370 12.677 -4.173 1.00 82.62 104 HIS A CA 1
ATOM 803 C C . HIS A 1 104 ? 2.218 12.167 -5.052 1.00 82.62 104 HIS A C 1
ATOM 805 O O . HIS A 1 104 ? 1.196 12.852 -5.185 1.00 82.62 104 HIS A O 1
ATOM 811 N N . TRP A 1 105 ? 2.374 10.995 -5.663 1.00 85.31 105 TRP A N 1
ATOM 812 C CA . TRP A 1 105 ? 1.369 10.340 -6.487 1.00 85.31 105 TRP A CA 1
ATOM 813 C C . TRP A 1 105 ? 0.884 9.036 -5.869 1.00 85.31 105 TRP A C 1
ATOM 815 O O . TRP A 1 105 ? 1.588 8.351 -5.124 1.00 85.31 105 TRP A O 1
ATOM 825 N N . TYR A 1 106 ? -0.352 8.710 -6.229 1.00 84.69 106 TYR A N 1
ATOM 826 C CA . TYR A 1 106 ? -1.061 7.505 -5.839 1.00 84.69 106 TYR A CA 1
ATOM 827 C C . TYR A 1 106 ? -1.276 6.601 -7.060 1.00 84.69 106 TYR A C 1
ATOM 829 O O . TYR A 1 106 ? -1.801 7.060 -8.080 1.00 84.69 106 TYR A O 1
ATOM 837 N N . ASN A 1 107 ? -0.907 5.318 -6.945 1.00 88.75 107 ASN A N 1
ATOM 838 C CA . ASN A 1 107 ? -1.276 4.282 -7.908 1.00 88.75 107 ASN A CA 1
ATOM 839 C C . ASN A 1 107 ? -2.548 3.508 -7.485 1.00 88.75 107 ASN A C 1
ATOM 841 O O . ASN A 1 107 ? -2.447 2.565 -6.691 1.00 88.75 107 ASN A O 1
ATOM 845 N N . PRO A 1 108 ? -3.733 3.797 -8.057 1.00 86.25 108 PRO A N 1
ATOM 846 C CA . PRO A 1 108 ? -4.944 3.025 -7.761 1.00 86.25 108 PRO A CA 1
ATOM 847 C C . PRO A 1 108 ? -4.885 1.571 -8.246 1.00 86.25 108 PRO A C 1
ATOM 849 O O . PRO A 1 108 ? -5.609 0.716 -7.735 1.00 86.25 108 PRO A O 1
ATOM 852 N N . ASP A 1 109 ? -3.997 1.264 -9.192 1.00 88.44 109 ASP A N 1
ATOM 853 C CA . ASP A 1 109 ? -3.857 -0.055 -9.799 1.00 88.44 109 ASP A CA 1
ATOM 854 C C . ASP A 1 109 ? -2.689 -0.875 -9.221 1.00 88.44 109 ASP A C 1
ATOM 856 O O . ASP A 1 109 ? -2.396 -1.951 -9.744 1.00 88.44 109 ASP A O 1
ATOM 860 N N . VAL A 1 110 ? -2.068 -0.456 -8.105 1.00 91.25 110 VAL A N 1
ATOM 861 C CA . VAL A 1 110 ? -0.867 -1.114 -7.541 1.00 91.25 110 VAL A CA 1
ATOM 862 C C . VAL A 1 110 ? -1.019 -2.633 -7.393 1.00 91.25 110 VAL A C 1
ATOM 864 O O . VAL A 1 110 ? -0.116 -3.385 -7.754 1.00 91.25 110 VAL A O 1
ATOM 867 N N . LYS A 1 111 ? -2.191 -3.124 -6.959 1.00 91.88 111 LYS A N 1
ATOM 868 C CA . LYS A 1 111 ? -2.466 -4.570 -6.840 1.00 91.88 111 LYS A CA 1
ATOM 869 C C . LYS A 1 111 ? -2.424 -5.303 -8.185 1.00 91.88 111 LYS A C 1
ATOM 871 O O . LYS A 1 111 ? -2.000 -6.455 -8.237 1.00 91.88 111 LYS A O 1
ATOM 876 N N . LYS A 1 112 ? -2.891 -4.667 -9.261 1.00 90.44 112 LYS A N 1
ATOM 877 C CA . LYS A 1 112 ? -2.847 -5.238 -10.615 1.00 90.44 112 LYS A CA 1
ATOM 878 C C . LYS A 1 112 ? -1.425 -5.186 -11.155 1.00 90.44 112 LYS A C 1
ATOM 880 O O . LYS A 1 112 ? -0.956 -6.162 -11.734 1.00 90.44 112 LYS A O 1
ATOM 885 N N . ASP A 1 113 ? -0.735 -4.078 -10.921 1.00 90.06 113 ASP A N 1
ATOM 886 C CA . ASP A 1 113 ? 0.583 -3.820 -11.488 1.00 90.06 113 ASP A CA 1
ATOM 887 C C . ASP A 1 113 ? 1.661 -4.750 -10.908 1.00 90.06 113 ASP A C 1
ATOM 889 O O . ASP A 1 113 ? 2.480 -5.274 -11.666 1.00 90.06 113 ASP A O 1
ATOM 893 N N . VAL A 1 114 ? 1.610 -5.065 -9.604 1.00 91.50 114 VAL A N 1
ATOM 894 C CA . VAL A 1 114 ? 2.554 -6.017 -8.975 1.00 91.50 114 VAL A CA 1
ATOM 895 C C . VAL A 1 114 ? 2.393 -7.461 -9.473 1.00 91.50 114 VAL A C 1
ATOM 897 O O . VAL A 1 114 ? 3.336 -8.248 -9.401 1.00 91.50 114 VAL A O 1
ATOM 900 N N . LEU A 1 115 ? 1.207 -7.828 -9.975 1.00 87.94 115 LEU A N 1
ATOM 901 C CA . LEU A 1 115 ? 0.920 -9.159 -10.529 1.00 87.94 115 LEU A CA 1
ATOM 902 C C . LEU A 1 115 ? 1.030 -9.210 -12.055 1.00 87.94 115 LEU A C 1
ATOM 904 O O . LEU A 1 115 ? 1.095 -10.299 -12.627 1.00 87.94 115 LEU A O 1
ATOM 908 N N . GLY A 1 116 ? 0.994 -8.049 -12.701 1.00 84.00 116 GLY A N 1
ATOM 909 C CA . GLY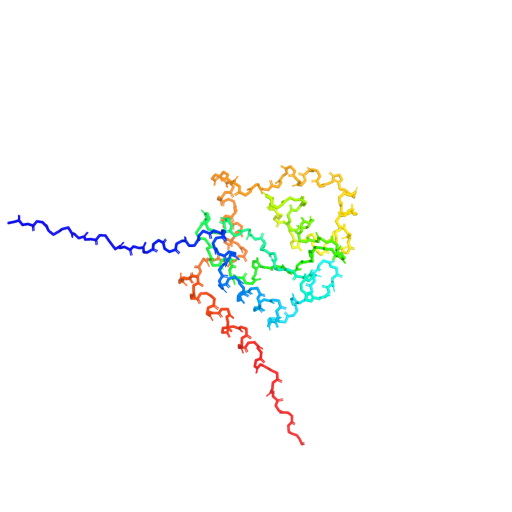 A 1 116 ? 0.826 -7.908 -14.134 1.00 84.00 116 GLY A CA 1
ATOM 910 C C . GLY A 1 116 ? 2.132 -7.568 -14.857 1.00 84.00 116 GLY A C 1
ATOM 911 O O . GLY A 1 116 ? 3.160 -8.203 -14.612 1.00 84.00 116 GLY A O 1
ATOM 912 N N . PRO A 1 117 ? 2.105 -6.597 -15.786 1.00 75.38 117 PRO A N 1
ATOM 913 C CA . PRO A 1 117 ? 3.176 -6.385 -16.760 1.00 75.38 117 PRO A CA 1
ATOM 914 C C . PRO A 1 117 ? 4.507 -5.933 -16.147 1.00 75.38 117 PRO A C 1
ATOM 916 O O . PRO A 1 117 ? 5.526 -5.981 -16.830 1.00 75.38 117 PRO A O 1
ATOM 919 N N . TRP A 1 118 ? 4.510 -5.486 -14.889 1.00 83.31 118 TRP A N 1
ATOM 920 C CA . TRP A 1 118 ? 5.683 -4.900 -14.234 1.00 83.31 118 TRP A CA 1
ATOM 921 C C . TRP A 1 118 ? 6.303 -5.803 -13.168 1.00 83.31 118 TRP A C 1
ATOM 923 O O . TRP A 1 118 ? 7.275 -5.433 -12.506 1.00 83.31 118 TRP A O 1
ATOM 933 N N . LYS A 1 119 ? 5.768 -7.018 -13.024 1.00 85.88 119 LYS A N 1
ATOM 934 C CA . LYS A 1 119 ? 6.297 -8.026 -12.114 1.00 85.88 119 LYS A CA 1
ATOM 935 C C . LYS A 1 119 ? 7.768 -8.319 -12.426 1.00 85.88 119 LYS A C 1
ATOM 937 O O . LYS A 1 119 ? 8.134 -8.537 -13.578 1.00 85.88 119 LYS A O 1
ATOM 942 N N . ALA A 1 120 ? 8.591 -8.373 -11.380 1.00 88.12 120 ALA A N 1
ATOM 943 C CA . ALA A 1 120 ? 10.029 -8.656 -11.421 1.00 88.12 120 ALA A CA 1
ATOM 944 C C . ALA A 1 120 ? 10.906 -7.688 -12.245 1.00 88.12 120 ALA A C 1
ATOM 946 O O . ALA A 1 120 ? 12.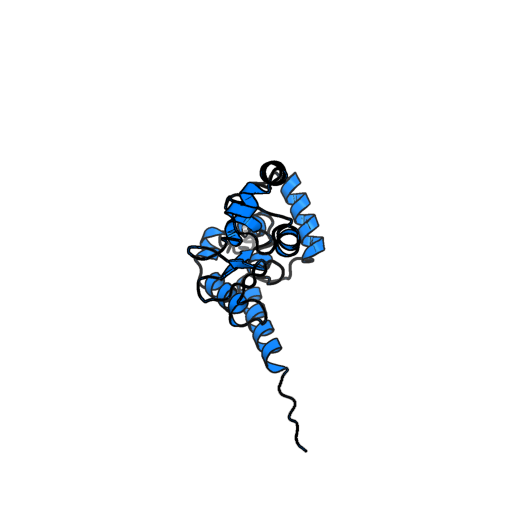113 -7.905 -12.330 1.00 88.12 120 ALA A O 1
ATOM 947 N N . LEU A 1 121 ? 10.343 -6.619 -12.812 1.00 90.50 121 LEU A N 1
ATOM 948 C CA . LEU A 1 121 ? 11.119 -5.578 -13.481 1.00 90.50 121 LEU A CA 1
ATOM 949 C C . LEU A 1 121 ? 11.748 -4.634 -12.456 1.00 90.50 121 LEU A C 1
ATOM 951 O O . LEU A 1 121 ? 11.144 -4.353 -11.424 1.00 90.50 121 LEU A O 1
ATOM 955 N N . THR A 1 122 ? 12.934 -4.105 -12.734 1.00 90.25 122 THR A N 1
ATOM 956 C CA . THR A 1 122 ? 13.514 -3.029 -11.916 1.00 90.25 122 THR A CA 1
ATOM 957 C C . THR A 1 122 ? 12.795 -1.704 -12.166 1.00 90.25 122 THR A C 1
ATOM 959 O O . THR A 1 122 ? 12.206 -1.523 -13.229 1.00 90.25 122 THR A O 1
ATOM 962 N N . LYS A 1 123 ? 12.895 -0.738 -11.242 1.00 88.06 123 LYS A N 1
ATOM 963 C CA . LYS A 1 123 ? 12.428 0.643 -11.465 1.00 88.06 123 LYS A CA 1
ATOM 964 C C . LYS A 1 123 ? 12.875 1.208 -12.817 1.00 88.06 123 LYS A C 1
ATOM 966 O O . LYS A 1 123 ? 12.038 1.693 -13.563 1.00 88.06 123 LYS A O 1
ATOM 971 N N . ALA A 1 124 ? 14.154 1.062 -13.169 1.00 86.25 124 ALA A N 1
ATOM 972 C CA . ALA A 1 124 ? 14.679 1.550 -14.445 1.00 86.25 124 ALA A CA 1
ATOM 973 C C . ALA A 1 124 ? 14.013 0.865 -15.655 1.00 86.25 124 ALA A C 1
ATOM 975 O O . ALA A 1 124 ? 13.612 1.532 -16.600 1.00 86.25 124 ALA A O 1
ATOM 976 N N . GLN A 1 125 ? 13.836 -0.460 -15.613 1.00 88.56 125 GLN A N 1
ATOM 977 C CA . GLN A 1 125 ? 13.160 -1.199 -16.688 1.00 88.56 125 GLN A CA 1
ATOM 978 C C . GLN A 1 125 ? 11.684 -0.843 -16.798 1.00 88.56 125 GLN A C 1
ATOM 980 O O . GLN A 1 125 ? 11.159 -0.761 -17.906 1.00 88.56 125 GLN A O 1
ATOM 985 N N . ILE A 1 126 ? 11.023 -0.657 -15.652 1.00 84.56 126 ILE A N 1
ATOM 986 C CA . ILE A 1 126 ? 9.670 -0.127 -15.594 1.00 84.56 126 ILE A CA 1
ATOM 987 C C . ILE A 1 126 ? 9.720 1.201 -16.343 1.00 84.56 126 ILE A C 1
ATOM 989 O O . ILE A 1 126 ? 9.149 1.273 -17.420 1.00 84.56 126 ILE A O 1
ATOM 993 N N . GLU A 1 127 ? 10.467 2.203 -15.877 1.00 78.62 127 GLU A N 1
ATOM 994 C CA . GLU A 1 127 ? 10.536 3.549 -16.475 1.00 78.62 127 GLU A CA 1
ATOM 995 C C . GLU A 1 127 ? 10.859 3.570 -17.988 1.00 78.62 127 GLU A C 1
ATOM 997 O O . GLU A 1 127 ? 10.365 4.443 -18.703 1.00 78.62 127 GLU A O 1
ATOM 1002 N N . GLU A 1 128 ? 11.617 2.596 -18.503 1.00 79.75 128 GLU A N 1
ATOM 1003 C CA . GLU A 1 128 ? 11.938 2.442 -19.932 1.00 79.75 128 GLU A CA 1
ATOM 1004 C C . GLU A 1 128 ? 10.801 1.849 -20.789 1.00 79.75 128 GLU A C 1
ATOM 1006 O O . GLU A 1 128 ? 10.600 2.274 -21.928 1.00 79.75 128 GLU A O 1
ATOM 1011 N N . ILE A 1 129 ? 10.029 0.882 -20.277 1.00 72.06 129 ILE A N 1
ATOM 1012 C CA . ILE A 1 129 ? 8.968 0.154 -21.023 1.00 72.06 129 ILE A CA 1
ATOM 1013 C C . ILE A 1 129 ? 7.690 0.996 -21.185 1.00 72.06 129 ILE A C 1
ATOM 1015 O O . ILE A 1 129 ? 6.661 0.555 -21.694 1.00 72.06 129 ILE A O 1
ATOM 1019 N N . LEU A 1 130 ? 7.747 2.253 -20.770 1.00 58.44 130 LEU A N 1
ATOM 1020 C CA . LEU A 1 130 ? 6.611 2.974 -20.245 1.00 58.44 130 LEU A CA 1
ATOM 1021 C C . LEU A 1 130 ? 6.122 4.165 -21.115 1.00 58.44 130 LEU A C 1
ATOM 1023 O O . LEU A 1 130 ? 5.862 5.251 -20.588 1.00 58.44 130 LEU A O 1
ATOM 1027 N N . PRO A 1 131 ? 5.841 4.005 -22.427 1.00 57.16 131 PRO A N 1
ATOM 1028 C CA . PRO A 1 131 ? 4.892 4.892 -23.107 1.00 57.16 131 PRO A CA 1
ATOM 1029 C C . PRO A 1 131 ? 3.534 4.964 -22.374 1.00 57.16 131 PRO A C 1
ATOM 1031 O O . PRO A 1 131 ? 2.922 6.029 -22.322 1.00 57.16 131 PRO A O 1
ATOM 1034 N N . ASP A 1 132 ? 3.114 3.876 -21.710 1.00 60.62 132 ASP A N 1
ATOM 1035 C CA . ASP A 1 132 ? 1.916 3.827 -20.853 1.00 60.62 132 ASP A CA 1
ATOM 1036 C C . ASP A 1 132 ? 2.084 4.536 -19.499 1.00 60.62 132 ASP A C 1
ATOM 1038 O O . ASP A 1 132 ? 1.103 5.005 -18.917 1.00 60.62 132 ASP A O 1
ATOM 1042 N N . TRP A 1 133 ? 3.308 4.686 -18.992 1.00 60.53 133 TRP A N 1
ATOM 1043 C CA . TRP A 1 133 ? 3.536 5.410 -17.739 1.00 60.53 133 TRP A CA 1
ATOM 1044 C C . TRP A 1 133 ? 3.327 6.867 -17.890 1.00 60.53 133 TRP A C 1
ATOM 1046 O O . TRP A 1 133 ? 2.725 7.437 -17.012 1.00 60.53 133 TRP A O 1
ATOM 1056 N N . THR A 1 134 ? 3.800 7.490 -18.969 1.00 62.75 134 THR A N 1
ATOM 1057 C CA . THR A 1 134 ? 3.632 8.937 -19.107 1.00 62.75 134 THR A CA 1
ATOM 1058 C C . THR A 1 134 ? 2.146 9.292 -19.023 1.00 62.75 134 THR A C 1
ATOM 1060 O O . THR A 1 134 ? 1.796 10.253 -18.342 1.00 62.75 134 THR A O 1
ATOM 1063 N N . ASN A 1 135 ? 1.279 8.445 -19.590 1.00 68.56 135 ASN A N 1
ATOM 1064 C CA . ASN A 1 135 ? -0.173 8.564 -19.488 1.00 68.56 135 ASN A CA 1
ATOM 1065 C C . ASN A 1 135 ? -0.693 8.286 -18.068 1.00 68.56 135 ASN A C 1
ATOM 1067 O O . ASN A 1 135 ? -1.437 9.102 -17.523 1.00 68.56 135 ASN A O 1
ATOM 1071 N N . ARG A 1 136 ? -0.288 7.179 -17.430 1.00 67.38 136 ARG A N 1
ATOM 1072 C CA . ARG A 1 136 ? -0.702 6.852 -16.048 1.00 67.38 136 ARG A CA 1
ATOM 1073 C C . ARG A 1 136 ? -0.180 7.840 -15.011 1.00 67.38 136 ARG A C 1
ATOM 1075 O O . ARG A 1 136 ? -0.863 8.124 -14.045 1.00 67.38 136 ARG A O 1
ATOM 1082 N N . ARG A 1 137 ? 0.984 8.419 -15.258 1.00 65.19 137 ARG A N 1
ATOM 1083 C CA . ARG A 1 137 ? 1.636 9.487 -14.512 1.00 65.19 137 ARG A CA 1
ATOM 1084 C C . ARG A 1 137 ? 0.837 10.779 -14.588 1.00 65.19 137 ARG A C 1
ATOM 1086 O O . ARG A 1 137 ? 0.621 11.429 -13.577 1.00 65.19 137 ARG A O 1
ATOM 1093 N N . THR A 1 138 ? 0.376 11.150 -15.784 1.00 61.06 138 THR A N 1
ATOM 1094 C CA . THR A 1 138 ? -0.518 12.306 -15.954 1.00 61.06 138 THR A CA 1
ATOM 1095 C C . THR A 1 138 ? -1.921 12.059 -15.409 1.00 61.06 138 THR A C 1
ATOM 1097 O O . THR A 1 138 ? -2.588 13.011 -15.023 1.00 61.06 138 THR A O 1
ATOM 1100 N N . ALA A 1 139 ? -2.363 10.800 -15.373 1.00 64.44 139 ALA A N 1
ATOM 1101 C CA . ALA A 1 139 ? -3.634 10.390 -14.781 1.00 64.44 139 ALA A CA 1
ATOM 1102 C C . ALA A 1 139 ? -3.527 10.070 -13.280 1.00 64.44 139 ALA A C 1
ATOM 1104 O O . ALA A 1 139 ? -4.549 9.805 -12.648 1.00 64.44 139 ALA A O 1
ATOM 1105 N N . ALA A 1 140 ? -2.315 10.073 -12.714 1.00 68.56 140 ALA A N 1
ATOM 1106 C CA . ALA A 1 140 ? -2.092 9.758 -11.317 1.00 68.56 140 ALA A CA 1
ATOM 1107 C C . ALA A 1 140 ? -2.816 10.787 -10.459 1.00 68.56 140 ALA A C 1
ATOM 1109 O O . ALA A 1 140 ? -2.790 11.992 -10.732 1.00 68.56 140 ALA A O 1
ATOM 1110 N N . VAL A 1 141 ? -3.471 10.303 -9.412 1.00 70.94 141 VAL A N 1
ATOM 1111 C CA . VAL A 1 141 ? -4.213 11.182 -8.521 1.00 70.94 141 VAL A CA 1
ATOM 1112 C C . VAL A 1 141 ? -3.202 11.847 -7.582 1.00 70.94 141 VAL A C 1
ATOM 1114 O O . VAL A 1 141 ? -2.464 11.142 -6.886 1.00 70.94 141 VAL A O 1
ATOM 1117 N N . PRO A 1 142 ? -3.114 13.188 -7.563 1.00 71.62 142 PRO A N 1
ATOM 1118 C CA . PRO A 1 142 ? -2.246 13.881 -6.623 1.00 71.62 142 PRO A CA 1
ATOM 1119 C C . PRO A 1 142 ? -2.762 13.698 -5.195 1.00 71.62 142 PRO A C 1
ATOM 1121 O O . PRO A 1 142 ? -3.972 13.654 -4.975 1.00 71.62 142 PRO A O 1
ATOM 1124 N N . LEU A 1 143 ? -1.855 13.725 -4.212 1.00 72.00 143 LEU A N 1
ATOM 1125 C CA . LEU A 1 143 ? -2.215 13.710 -2.783 1.00 72.00 143 LEU A CA 1
ATOM 1126 C C . LEU A 1 143 ? -3.132 14.877 -2.344 1.00 72.00 143 LEU A C 1
ATOM 1128 O O . LEU A 1 143 ? -3.666 14.879 -1.238 1.00 72.00 143 LEU A O 1
ATOM 1132 N N . GLN A 1 144 ? -3.352 15.869 -3.207 1.00 76.25 144 GLN A N 1
ATOM 1133 C CA . GLN A 1 144 ? -4.339 16.928 -3.018 1.00 76.25 144 GLN A CA 1
ATOM 1134 C C . GLN A 1 144 ? -5.467 16.776 -4.040 1.00 76.25 144 GLN A C 1
ATOM 1136 O O . GLN A 1 144 ? -5.306 17.119 -5.209 1.00 76.25 144 GLN A O 1
ATOM 1141 N N . MET A 1 145 ? -6.614 16.273 -3.589 1.00 75.62 145 MET A N 1
ATOM 1142 C CA . MET A 1 145 ? -7.763 15.972 -4.444 1.00 75.62 145 MET A CA 1
ATOM 1143 C C . MET A 1 145 ? -8.834 17.069 -4.415 1.00 75.62 145 MET A C 1
ATOM 1145 O O . MET A 1 145 ? -9.107 17.669 -3.372 1.00 75.62 145 MET A O 1
ATOM 1149 N N . SER A 1 146 ? -9.499 17.265 -5.555 1.00 82.75 146 SER A N 1
ATOM 1150 C CA . SER A 1 146 ? -10.785 17.969 -5.632 1.00 82.75 146 SER A CA 1
ATOM 1151 C C . SER A 1 146 ? -11.899 17.187 -4.922 1.00 82.75 146 SER A C 1
ATOM 1153 O O . SER A 1 146 ? -11.767 15.991 -4.663 1.00 82.75 146 SER A O 1
ATOM 1155 N N . ASP A 1 147 ? -13.029 17.834 -4.638 1.00 84.12 147 ASP A N 1
AT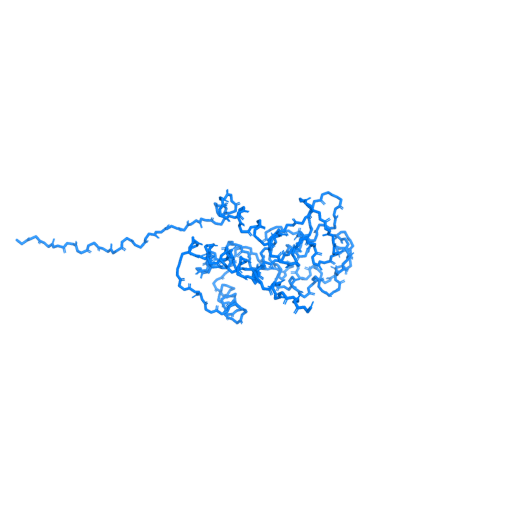OM 1156 C CA . ASP A 1 147 ? -14.149 17.171 -3.952 1.00 84.12 147 ASP A CA 1
ATOM 1157 C C . ASP A 1 147 ? -14.783 16.042 -4.781 1.00 84.12 147 ASP A C 1
ATOM 1159 O O . ASP A 1 147 ? -15.212 15.038 -4.217 1.00 84.12 147 ASP A O 1
ATOM 1163 N N . LEU A 1 148 ? -14.772 16.149 -6.117 1.00 84.56 148 LEU A N 1
ATOM 1164 C CA . LEU A 1 148 ? -15.209 15.060 -6.998 1.00 84.56 148 LEU A CA 1
ATOM 1165 C C . LEU A 1 148 ? -14.314 13.823 -6.833 1.00 84.56 148 LEU A C 1
ATOM 1167 O O . LEU A 1 148 ? -14.818 12.726 -6.623 1.00 84.56 148 LEU A O 1
ATOM 1171 N N . GLN A 1 149 ? -12.993 14.015 -6.845 1.00 82.75 149 GLN A N 1
ATOM 1172 C CA . GLN A 1 149 ? -12.026 12.928 -6.661 1.00 82.75 149 GLN A CA 1
ATOM 1173 C C . GLN A 1 149 ? -12.131 12.290 -5.267 1.00 82.75 149 GLN A C 1
ATOM 1175 O O . GLN A 1 149 ? -11.992 11.077 -5.139 1.00 82.75 149 GLN A O 1
ATOM 1180 N N . LYS A 1 150 ? -12.436 13.077 -4.222 1.00 82.50 150 LYS A N 1
ATOM 1181 C CA . LYS A 1 150 ? -12.745 12.532 -2.886 1.00 82.50 150 LYS A CA 1
ATOM 1182 C C . LYS A 1 150 ? -13.986 11.645 -2.919 1.00 82.50 150 LYS A C 1
ATOM 1184 O O . LYS A 1 150 ? -13.941 10.542 -2.393 1.00 82.50 150 LYS A O 1
ATOM 1189 N N . SER A 1 151 ? -15.054 12.086 -3.584 1.00 85.94 151 SER A N 1
ATOM 1190 C CA . SER A 1 151 ? -16.280 11.293 -3.718 1.00 85.94 151 SER A CA 1
ATOM 1191 C C . SER A 1 151 ? -16.066 9.994 -4.504 1.00 85.94 151 SER A C 1
ATOM 1193 O O . SER A 1 151 ? -16.676 8.977 -4.178 1.00 85.94 151 SER A O 1
ATOM 1195 N N . GLU A 1 152 ? -15.237 10.014 -5.547 1.00 86.56 152 GLU A N 1
ATOM 1196 C CA . GLU A 1 152 ? -14.882 8.814 -6.316 1.00 86.56 152 GLU A CA 1
ATOM 1197 C C . GLU A 1 152 ? -14.048 7.841 -5.472 1.00 86.56 152 GLU A C 1
ATOM 1199 O O . GLU A 1 152 ? -14.315 6.636 -5.469 1.00 86.56 152 GLU A O 1
ATOM 1204 N N . LEU A 1 153 ? -13.088 8.363 -4.700 1.00 85.69 153 LEU A N 1
ATOM 1205 C CA . LEU A 1 153 ? -12.292 7.567 -3.771 1.00 85.69 153 LEU A CA 1
ATOM 1206 C C . LEU A 1 153 ? -13.158 6.952 -2.661 1.00 85.69 153 LEU A C 1
ATOM 1208 O O . LEU A 1 153 ? -12.991 5.775 -2.351 1.00 85.69 153 LEU A O 1
ATOM 1212 N N . ASP A 1 154 ? -14.110 7.706 -2.108 1.00 87.88 154 ASP A N 1
ATOM 1213 C CA . ASP A 1 154 ? -15.059 7.209 -1.106 1.00 87.88 154 ASP A CA 1
ATOM 1214 C C . ASP A 1 154 ? -15.887 6.035 -1.636 1.00 87.88 154 ASP A C 1
ATOM 1216 O O . ASP A 1 154 ? -16.060 5.031 -0.939 1.00 87.88 154 ASP A O 1
ATOM 1220 N N . ALA A 1 155 ? -16.365 6.122 -2.883 1.00 88.38 155 ALA A N 1
ATOM 1221 C CA . ALA A 1 155 ? -17.105 5.038 -3.522 1.00 88.38 155 ALA A CA 1
ATOM 1222 C C . ALA A 1 155 ? -16.234 3.782 -3.690 1.00 88.38 155 ALA A C 1
ATOM 1224 O O . ALA A 1 155 ? -16.647 2.691 -3.291 1.00 88.38 155 ALA A O 1
ATOM 1225 N N . PHE A 1 156 ? -15.007 3.944 -4.198 1.00 88.12 156 PHE A N 1
ATOM 1226 C CA . PHE A 1 156 ? -14.037 2.852 -4.314 1.00 88.12 156 PHE A CA 1
ATOM 1227 C C . PHE A 1 156 ? -13.733 2.208 -2.957 1.00 88.12 156 PHE A C 1
ATOM 1229 O O . PHE A 1 156 ? -13.662 0.982 -2.838 1.00 88.12 156 PHE A O 1
ATOM 1236 N N . ILE A 1 157 ? -13.566 3.024 -1.918 1.00 91.06 157 ILE A N 1
ATOM 1237 C CA . ILE A 1 157 ? -13.260 2.559 -0.570 1.00 91.06 157 ILE A CA 1
ATOM 1238 C C . ILE A 1 157 ? -14.424 1.780 0.027 1.00 91.06 157 ILE A C 1
ATOM 1240 O O . ILE A 1 157 ? -14.205 0.730 0.634 1.00 91.06 157 ILE A O 1
ATOM 1244 N N . LEU A 1 158 ? -15.653 2.267 -0.140 1.00 91.44 158 LEU A N 1
ATOM 1245 C CA . LEU A 1 158 ? -16.838 1.566 0.335 1.00 91.44 158 LEU A CA 1
ATOM 1246 C C . LEU A 1 158 ? -16.992 0.210 -0.364 1.00 91.44 158 LEU A C 1
ATOM 1248 O O . LEU A 1 158 ? -17.296 -0.779 0.300 1.00 91.44 158 LEU A O 1
ATOM 1252 N N . GLU A 1 159 ? -16.738 0.150 -1.671 1.00 91.44 159 GLU A N 1
ATOM 1253 C CA . GLU A 1 159 ? -16.772 -1.095 -2.444 1.00 91.44 159 GLU A CA 1
ATOM 1254 C C . GLU A 1 159 ? -15.657 -2.071 -2.028 1.00 91.44 159 GLU A C 1
ATOM 1256 O O . GLU A 1 159 ? -15.901 -3.267 -1.869 1.00 91.44 159 GLU A O 1
ATOM 1261 N N . THR A 1 160 ? -14.440 -1.568 -1.805 1.00 90.19 160 THR A N 1
ATOM 1262 C CA . THR A 1 160 ? -13.244 -2.398 -1.580 1.00 90.19 160 THR A CA 1
ATOM 1263 C C . THR A 1 160 ? -13.073 -2.836 -0.127 1.00 90.19 160 THR A C 1
ATOM 1265 O O . THR A 1 160 ? -12.687 -3.975 0.142 1.00 90.19 160 THR A O 1
ATOM 1268 N N . PHE A 1 161 ? -13.322 -1.933 0.822 1.00 93.12 161 PHE A N 1
ATOM 1269 C CA . PHE A 1 161 ? -13.048 -2.135 2.250 1.00 93.12 161 PHE A CA 1
ATOM 1270 C C . PHE A 1 161 ? -14.316 -2.211 3.099 1.00 93.12 161 PHE A C 1
ATOM 1272 O O . PHE A 1 161 ? -14.238 -2.564 4.276 1.00 93.12 161 PHE A O 1
ATOM 1279 N N . GLY A 1 162 ? -15.474 -1.883 2.525 1.00 94.06 162 GLY A N 1
ATOM 1280 C CA . GLY A 1 162 ? -16.723 -1.790 3.263 1.00 94.06 162 GLY A CA 1
ATOM 1281 C C . GLY A 1 162 ? -16.828 -0.522 4.123 1.00 94.06 162 GLY A C 1
ATOM 1282 O O . GLY A 1 162 ? -15.998 0.396 4.026 1.00 94.06 162 GLY A O 1
ATOM 1283 N N . PRO A 1 163 ? -17.879 -0.442 4.959 1.00 94.44 163 PRO A N 1
ATOM 1284 C CA . PRO A 1 163 ? -18.109 0.700 5.835 1.00 94.44 163 PRO A CA 1
ATOM 1285 C C . PRO A 1 163 ? -17.033 0.795 6.922 1.00 94.44 163 PRO A C 1
ATOM 1287 O O . PRO A 1 163 ? -16.481 -0.215 7.361 1.00 94.44 163 PRO A O 1
ATOM 1290 N N . LYS A 1 164 ? -16.778 2.019 7.395 1.00 94.75 164 LYS A N 1
ATOM 1291 C CA . LYS A 1 164 ? -15.870 2.267 8.518 1.00 94.75 164 LYS A CA 1
ATOM 1292 C C . LYS A 1 164 ? -16.361 1.526 9.774 1.00 94.75 164 LYS A C 1
ATOM 1294 O O . LYS A 1 164 ? -17.513 1.728 10.170 1.00 94.75 164 LYS A O 1
ATOM 1299 N N . PRO A 1 165 ? -15.527 0.696 10.421 1.00 95.06 165 PRO A N 1
ATOM 1300 C CA . PRO A 1 165 ? -15.881 0.095 11.698 1.00 95.06 165 PRO A CA 1
ATOM 1301 C C . PRO A 1 165 ? -15.964 1.170 12.796 1.00 95.06 165 PRO A C 1
ATOM 1303 O O . PRO A 1 165 ? -15.236 2.161 12.742 1.00 95.06 165 PRO A O 1
ATOM 1306 N N . PRO A 1 166 ? -16.817 1.001 13.821 1.00 94.00 166 PRO A N 1
ATOM 1307 C CA . PRO A 1 166 ? -16.812 1.903 14.968 1.00 94.00 166 PRO A CA 1
ATOM 1308 C C . PRO A 1 166 ? -15.480 1.813 15.730 1.00 94.00 166 PRO A C 1
ATOM 1310 O O . PRO A 1 166 ? -14.810 0.776 15.711 1.00 94.00 166 PRO A O 1
ATOM 1313 N N . GLY A 1 167 ? -15.132 2.888 16.437 1.00 93.31 167 GLY A N 1
ATOM 1314 C CA . GLY A 1 167 ? -13.955 2.953 17.303 1.00 93.31 167 GLY A CA 1
ATOM 1315 C C . GLY A 1 167 ? -12.962 4.036 16.901 1.00 93.31 167 GLY A C 1
ATOM 1316 O O . GLY A 1 167 ? -13.258 4.922 16.097 1.00 93.31 167 GLY A O 1
ATOM 1317 N N . THR A 1 168 ? -11.793 3.953 17.517 1.00 91.44 168 THR A N 1
ATOM 1318 C CA . THR A 1 168 ? -10.652 4.846 17.336 1.00 91.44 168 THR A CA 1
ATOM 1319 C C . THR A 1 168 ? -9.471 4.104 16.716 1.00 91.44 168 THR A C 1
ATOM 1321 O O . THR A 1 168 ? -9.458 2.874 16.634 1.00 91.44 168 THR A O 1
ATOM 1324 N N . LEU A 1 169 ? -8.438 4.853 16.330 1.00 88.81 169 LEU A N 1
ATOM 1325 C CA . LEU A 1 169 ? -7.187 4.284 15.838 1.00 88.81 169 LEU A CA 1
ATOM 1326 C C . LEU A 1 169 ? -6.570 3.278 16.824 1.00 88.81 169 LEU A C 1
ATOM 1328 O O . LEU A 1 169 ? -6.181 2.184 16.416 1.00 88.81 169 LEU A O 1
ATOM 1332 N N . ASP A 1 170 ? -6.560 3.606 18.118 1.00 90.69 170 ASP A N 1
ATOM 1333 C CA . ASP A 1 170 ? -6.082 2.708 19.175 1.00 90.69 170 ASP A CA 1
ATOM 1334 C C . ASP A 1 170 ? -6.891 1.407 19.234 1.00 90.69 170 ASP A C 1
ATOM 1336 O O . ASP A 1 170 ? -6.318 0.316 19.316 1.00 90.69 170 ASP A O 1
ATOM 1340 N N . ASP A 1 171 ? -8.222 1.502 19.132 1.00 93.81 171 ASP A N 1
ATOM 1341 C CA . ASP A 1 171 ? -9.096 0.326 19.140 1.00 93.81 171 ASP A CA 1
ATOM 1342 C C . ASP A 1 171 ? -8.776 -0.612 17.971 1.00 93.81 171 ASP A C 1
ATOM 1344 O O . ASP A 1 171 ? -8.741 -1.835 18.139 1.00 93.81 171 ASP A O 1
ATOM 1348 N N . TRP A 1 172 ? -8.525 -0.062 16.782 1.00 95.00 172 TRP A N 1
ATOM 1349 C CA . TRP A 1 172 ? -8.229 -0.859 15.592 1.00 95.00 172 TRP A CA 1
ATOM 1350 C C . TRP A 1 172 ? -6.824 -1.474 15.624 1.00 95.00 172 TRP A C 1
ATOM 1352 O O . TRP A 1 172 ? -6.667 -2.620 15.198 1.00 95.00 172 TRP A O 1
ATOM 1362 N N . VAL A 1 173 ? -5.822 -0.797 16.202 1.00 93.69 173 VAL A N 1
ATOM 1363 C CA . VAL A 1 173 ? -4.493 -1.394 16.452 1.00 93.69 173 VAL A CA 1
ATOM 1364 C C . VAL A 1 173 ? -4.604 -2.570 17.428 1.00 93.69 173 VAL A C 1
ATOM 136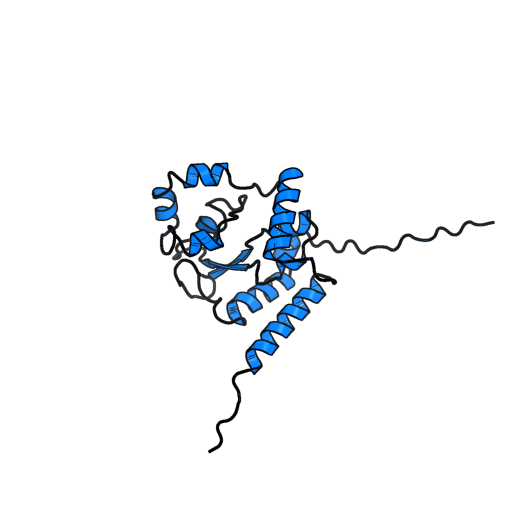6 O O . VAL A 1 173 ? -4.050 -3.646 17.182 1.00 93.69 173 VAL A O 1
ATOM 1369 N N . VAL A 1 174 ? -5.379 -2.420 18.507 1.00 94.38 174 VAL A N 1
ATOM 1370 C CA . VAL A 1 174 ? -5.644 -3.518 19.452 1.00 94.38 174 VAL A CA 1
ATOM 1371 C C . VAL A 1 174 ? -6.331 -4.694 18.752 1.00 94.38 174 VAL A C 1
ATOM 1373 O O . VAL A 1 174 ? -5.938 -5.846 18.958 1.00 94.38 174 VAL A O 1
ATOM 1376 N N . GLN A 1 175 ? -7.320 -4.428 17.896 1.00 94.06 175 GLN A N 1
ATOM 1377 C CA . GLN A 1 175 ? -8.001 -5.466 17.115 1.00 94.06 175 GLN A CA 1
ATOM 1378 C C . GLN A 1 175 ? -7.053 -6.179 16.144 1.00 94.06 175 GLN A C 1
ATOM 1380 O O . GLN A 1 175 ? -7.093 -7.409 16.050 1.00 94.06 175 GLN A O 1
ATOM 1385 N N . LEU A 1 176 ? -6.169 -5.443 15.459 1.00 94.25 176 LEU A N 1
ATOM 1386 C CA . LEU A 1 176 ? -5.142 -6.025 14.594 1.00 94.25 176 LEU A CA 1
ATOM 1387 C C . LEU A 1 176 ? -4.257 -6.988 15.392 1.00 94.25 176 LEU A C 1
ATOM 1389 O O . LEU A 1 176 ? -4.142 -8.160 15.027 1.00 94.25 176 LEU A O 1
ATOM 1393 N N . ARG A 1 177 ? -3.720 -6.540 16.533 1.00 94.19 177 ARG A N 1
ATOM 1394 C CA . ARG A 1 177 ? -2.894 -7.362 17.429 1.00 94.19 177 ARG A CA 1
ATOM 1395 C C . ARG A 1 177 ? -3.610 -8.657 17.827 1.00 94.19 177 ARG A C 1
ATOM 1397 O O . ARG A 1 177 ? -3.049 -9.750 17.723 1.00 94.19 177 ARG A O 1
ATOM 1404 N N . GLN A 1 178 ? -4.873 -8.560 18.242 1.00 93.12 178 GLN A N 1
ATOM 1405 C CA . GLN A 1 178 ? -5.685 -9.721 18.620 1.00 93.12 178 GLN A CA 1
ATOM 1406 C C . GLN A 1 178 ? -5.893 -10.693 17.452 1.00 93.12 178 GLN A C 1
ATOM 1408 O O . GLN A 1 178 ? -5.723 -11.903 17.626 1.00 93.12 178 GLN A O 1
ATOM 1413 N N . LYS A 1 179 ? -6.218 -10.178 16.261 1.00 89.69 179 LYS A N 1
ATOM 1414 C CA . LYS A 1 179 ? -6.449 -10.978 15.051 1.00 89.69 179 LYS A CA 1
ATOM 1415 C C . LYS A 1 179 ? -5.201 -11.758 14.645 1.00 89.69 179 LYS A C 1
ATOM 1417 O O . LYS A 1 179 ? -5.288 -12.957 14.372 1.00 89.69 179 LYS A O 1
ATOM 1422 N N . VAL A 1 180 ? -4.043 -11.103 14.664 1.00 88.69 180 VAL A N 1
ATOM 1423 C CA . VAL A 1 180 ? -2.757 -11.723 14.329 1.00 88.69 180 VAL A CA 1
ATOM 1424 C C . VAL A 1 180 ? -2.421 -12.858 15.309 1.00 88.69 180 VAL A C 1
ATOM 1426 O O . VAL A 1 180 ? -2.103 -13.973 14.889 1.00 88.69 180 VAL A O 1
ATOM 1429 N N . HIS A 1 181 ? -2.593 -12.643 16.618 1.00 83.19 181 HIS A N 1
ATOM 1430 C CA . HIS A 1 181 ? -2.349 -13.684 17.627 1.00 83.19 181 HIS A CA 1
ATOM 1431 C C . HIS A 1 181 ? -3.384 -14.819 17.642 1.00 83.19 181 HIS A C 1
ATOM 1433 O O . HIS A 1 181 ? -3.075 -15.926 18.096 1.00 83.19 181 HIS A O 1
ATOM 1439 N N . ALA A 1 182 ? -4.616 -14.567 17.199 1.00 82.12 182 ALA A N 1
ATOM 1440 C CA . ALA A 1 182 ? -5.625 -15.608 17.030 1.00 82.12 182 ALA A CA 1
ATOM 1441 C C . ALA A 1 182 ? -5.288 -16.519 15.836 1.00 82.12 182 ALA A C 1
ATOM 1443 O O . ALA A 1 182 ? -5.362 -17.742 15.961 1.00 82.12 182 ALA A O 1
ATOM 1444 N N . GLY A 1 183 ? -4.832 -15.946 14.715 1.00 65.62 183 GLY A N 1
ATOM 1445 C CA . GLY A 1 183 ? -4.423 -16.702 13.524 1.00 65.62 183 GLY A CA 1
ATOM 1446 C C . GLY A 1 183 ? -3.222 -17.629 13.758 1.00 65.62 183 GLY A C 1
ATOM 1447 O O . GLY A 1 183 ? -3.174 -18.731 13.207 1.00 65.62 183 GLY A O 1
ATOM 1448 N N . GLY A 1 184 ? -2.295 -17.234 14.638 1.00 57.69 184 GLY A N 1
ATOM 1449 C CA . GLY A 1 184 ? -1.111 -18.023 15.000 1.00 57.69 184 GLY A CA 1
ATOM 1450 C C . GLY A 1 184 ? -1.367 -19.255 15.883 1.00 57.69 184 GLY A C 1
ATOM 1451 O O . GLY A 1 184 ? -0.495 -20.112 15.984 1.00 57.69 184 GLY A O 1
ATOM 1452 N N . ARG A 1 185 ? -2.547 -19.391 16.510 1.00 55.56 185 ARG A N 1
ATOM 1453 C CA . ARG A 1 185 ? -2.863 -20.503 17.435 1.00 55.56 185 ARG A CA 1
ATOM 1454 C C . ARG A 1 185 ? -3.542 -21.719 16.786 1.00 55.56 185 ARG A C 1
ATOM 1456 O O . ARG A 1 185 ? -3.866 -22.673 17.485 1.00 55.56 185 ARG A O 1
ATOM 1463 N N . SER A 1 186 ? -3.741 -21.720 15.468 1.00 49.06 186 SER A N 1
ATOM 1464 C CA . SER A 1 186 ? -4.540 -22.742 14.767 1.00 49.06 186 SER A CA 1
ATOM 1465 C C . SER A 1 186 ? -3.783 -23.994 14.278 1.00 49.06 186 SER A C 1
ATOM 1467 O O . SER A 1 186 ? -4.411 -24.876 13.704 1.00 49.06 186 SER A O 1
ATOM 1469 N N . THR A 1 187 ? -2.473 -24.149 14.519 1.00 45.44 187 THR A N 1
ATOM 1470 C CA . THR A 1 187 ? -1.679 -25.284 13.977 1.00 45.44 187 THR A CA 1
ATOM 1471 C C . THR A 1 187 ? -1.227 -26.312 15.020 1.00 45.44 187 THR A C 1
ATOM 1473 O O . THR A 1 187 ? -0.137 -26.866 14.917 1.00 45.44 187 THR A O 1
ATOM 1476 N N . GLY A 1 188 ? -2.048 -26.575 16.038 1.00 45.47 188 GLY A N 1
ATOM 1477 C CA . GLY A 1 188 ? -1.700 -27.468 17.147 1.00 45.47 188 GLY A CA 1
ATOM 1478 C C . GLY A 1 188 ? -2.778 -28.487 17.503 1.00 45.47 188 GLY A C 1
ATOM 1479 O O . GLY A 1 188 ? -3.099 -28.621 18.678 1.00 45.47 188 GLY A O 1
ATOM 1480 N N . THR A 1 189 ? -3.359 -29.204 16.538 1.00 41.59 189 THR A N 1
ATOM 1481 C CA . THR A 1 189 ? -4.082 -30.445 16.866 1.00 41.59 189 THR A CA 1
ATOM 1482 C C . THR A 1 189 ? -3.087 -31.593 16.916 1.00 41.59 189 THR A C 1
ATOM 1484 O O . THR A 1 189 ? -2.561 -32.032 15.893 1.00 41.59 189 THR A O 1
ATOM 1487 N N . ALA A 1 190 ? -2.814 -32.023 18.145 1.00 46.47 190 ALA A N 1
ATOM 1488 C CA . ALA A 1 190 ? -1.988 -33.158 18.503 1.00 46.47 190 ALA A CA 1
ATOM 1489 C C . ALA A 1 190 ? -2.379 -34.416 17.713 1.00 46.47 190 ALA A C 1
ATOM 1491 O O . ALA A 1 190 ? -3.515 -34.882 17.786 1.00 46.47 190 ALA A O 1
ATOM 1492 N N . SER A 1 191 ? -1.409 -34.986 17.001 1.00 44.38 191 SER A N 1
ATOM 1493 C CA . SER A 1 191 ? -1.469 -36.378 16.574 1.00 44.38 191 SER A CA 1
ATOM 1494 C C . SER A 1 191 ? -0.956 -37.229 17.731 1.00 44.38 191 SER A C 1
ATOM 1496 O O . SER A 1 191 ? 0.250 -37.351 17.928 1.00 44.38 191 SER A O 1
ATOM 1498 N N . THR A 1 192 ? -1.871 -37.785 18.518 1.00 47.28 192 THR A N 1
ATOM 1499 C CA . THR A 1 192 ? -1.593 -38.934 19.385 1.00 47.28 192 THR A CA 1
ATOM 1500 C C . THR A 1 192 ? -2.178 -40.171 18.719 1.00 47.28 192 THR A C 1
ATOM 1502 O O . THR A 1 192 ? -3.401 -40.315 18.668 1.00 47.28 192 THR A O 1
ATOM 1505 N N . ALA A 1 193 ? -1.300 -41.034 18.214 1.00 51.84 193 ALA A N 1
ATOM 1506 C CA . ALA A 1 193 ? -1.557 -42.449 17.983 1.00 51.84 193 ALA A CA 1
ATOM 1507 C C . ALA A 1 193 ? -0.457 -43.236 18.700 1.00 51.84 193 ALA A C 1
ATOM 1509 O O . ALA A 1 193 ? 0.701 -42.757 18.660 1.00 51.84 193 ALA A O 1
#

Foldseek 3Di:
DDDDDPDDPCPPPPQQALVNCCVDPLVVLLFCCQCPLDPPQQAALQARDHDPPQKGKFFLPRCLLCSVLVNNLSSNDCLRIHIHGDDDPDLHCCCCLQAVNDPQFGDNCSVVCSVDDCRNPGSVRSVVVPPVSVVVVVVTAGSDDDPVVSVVVVVVCCVRVNDRDDDDSVVSSVVSVVVSVVVVVPPDDDDDD

Sequence (193 aa):
MMQQDVGSPDAGTGVVDAANFHQSNQWHEVEYLYLHVMKDHDYCVACNLTGKDLVQVHHIVPVEFCYAIGREDLTVNPLNMISLCQGVGTSDHHEALGHLGNFHWYNPDVKKDVLGPWKALTKAQIEEILPDWTNRRTAAVPLQMSDLQKSELDAFILETFGPKPPGTLDDWVVQLRQKVHAGGRSTGTASTA

Radius of gyration: 19.94 Å; chains: 1; bounding box: 52×76×59 Å

pLDDT: mean 81.22, std 18.43, range [26.27, 97.44]